Protein AF-A0A392NAB8-F1 (afdb_monomer_lite)

Organism: NCBI:txid97028

InterPro domains:
  IPR016024 Armadillo-type fold [SSF48371] (3-178)
  IPR046805 Tra1, HEAT repeat ring region [PF20206] (3-180)

Structure (mmCIF, N/CA/C/O backbone):
data_AF-A0A392NAB8-F1
#
_entry.id   AF-A0A392NAB8-F1
#
loop_
_atom_site.group_PDB
_atom_site.id
_atom_site.type_symbol
_atom_site.label_atom_id
_atom_site.label_alt_id
_atom_site.label_comp_id
_atom_site.label_asym_id
_atom_site.label_entity_id
_atom_site.label_seq_id
_atom_site.pdbx_PDB_ins_code
_atom_site.Cartn_x
_atom_site.Cartn_y
_atom_site.Cartn_z
_atom_site.occupancy
_atom_site.B_iso_or_equiv
_atom_site.auth_seq_id
_atom_site.auth_comp_id
_atom_site.auth_asym_id
_atom_site.auth_atom_id
_atom_site.pdbx_PDB_model_num
ATOM 1 N N . MET A 1 1 ? 2.962 22.927 -11.090 1.00 69.62 1 MET A N 1
ATOM 2 C CA . MET A 1 1 ? 4.307 22.315 -11.200 1.00 69.62 1 MET A CA 1
ATOM 3 C C . MET A 1 1 ? 4.340 20.857 -10.738 1.00 69.62 1 MET A C 1
ATOM 5 O O . MET A 1 1 ? 4.730 20.024 -11.537 1.00 69.62 1 MET A O 1
ATOM 9 N N . TYR A 1 2 ? 3.873 20.505 -9.529 1.00 82.62 2 TYR A N 1
ATOM 10 C CA . TYR A 1 2 ? 3.919 19.115 -9.024 1.00 82.62 2 TYR A CA 1
ATOM 11 C C . TYR A 1 2 ? 3.233 18.062 -9.926 1.00 82.62 2 TYR A C 1
ATOM 13 O O . TYR A 1 2 ? 3.864 17.088 -10.317 1.00 82.62 2 TYR A O 1
ATOM 21 N N . LYS A 1 3 ? 1.974 18.283 -10.335 1.00 86.31 3 LYS A N 1
ATOM 22 C CA . LYS A 1 3 ? 1.245 17.345 -11.218 1.00 86.31 3 LYS A CA 1
ATOM 23 C C . LYS A 1 3 ? 1.931 17.133 -12.572 1.00 86.31 3 LYS A C 1
ATOM 25 O O . LYS A 1 3 ? 2.045 16.005 -13.029 1.00 86.31 3 LYS A O 1
ATOM 30 N N . GLN A 1 4 ? 2.449 18.209 -13.160 1.00 90.88 4 GLN A N 1
ATOM 31 C CA . GLN A 1 4 ? 3.177 18.152 -14.428 1.00 90.88 4 GLN A CA 1
ATOM 32 C C . GLN A 1 4 ? 4.480 17.349 -14.299 1.00 90.88 4 GLN A C 1
ATOM 34 O O . GLN A 1 4 ? 4.830 16.597 -15.199 1.00 90.88 4 GLN A O 1
ATOM 39 N N . ALA A 1 5 ? 5.177 17.439 -13.160 1.00 91.19 5 ALA A N 1
ATOM 40 C CA . ALA A 1 5 ? 6.347 16.602 -12.899 1.00 91.19 5 ALA A CA 1
ATOM 41 C C . ALA A 1 5 ? 5.987 15.106 -12.807 1.00 91.19 5 ALA A C 1
ATOM 43 O O . ALA A 1 5 ? 6.731 14.272 -13.318 1.00 91.19 5 ALA A O 1
ATOM 44 N N . LEU A 1 6 ? 4.835 14.759 -12.216 1.00 91.56 6 LEU A N 1
ATOM 45 C CA . LEU A 1 6 ? 4.339 13.375 -12.203 1.00 91.56 6 LEU A CA 1
ATOM 46 C C . LEU A 1 6 ? 3.980 12.874 -13.609 1.00 91.56 6 LEU A C 1
ATOM 48 O O . LEU A 1 6 ? 4.244 11.720 -13.934 1.00 91.56 6 LEU A O 1
ATOM 52 N N . GLU A 1 7 ? 3.396 13.727 -14.450 1.00 94.00 7 GLU A N 1
ATOM 53 C CA . GLU A 1 7 ? 3.109 13.396 -15.851 1.00 94.00 7 GLU A CA 1
ATOM 54 C C . GLU A 1 7 ? 4.391 13.166 -16.654 1.00 94.00 7 GLU A C 1
ATOM 56 O O . GLU A 1 7 ? 4.500 12.159 -17.347 1.00 94.00 7 GLU A O 1
ATOM 61 N N . LEU A 1 8 ? 5.394 14.032 -16.501 1.00 94.94 8 LEU A N 1
ATOM 62 C CA . LEU A 1 8 ? 6.696 13.854 -17.147 1.00 94.94 8 LEU A CA 1
ATOM 63 C C . LEU A 1 8 ? 7.407 12.584 -16.665 1.00 94.94 8 LEU A C 1
ATOM 65 O O . LEU A 1 8 ? 7.983 11.864 -17.475 1.00 94.94 8 LEU A O 1
ATOM 69 N N . LEU A 1 9 ? 7.331 12.265 -15.367 1.00 93.75 9 LEU A N 1
ATOM 70 C CA . LEU A 1 9 ? 7.845 11.001 -14.831 1.00 93.75 9 LEU A CA 1
ATOM 71 C C . LEU A 1 9 ? 7.144 9.800 -15.476 1.00 93.75 9 LEU A C 1
ATOM 73 O O . LEU A 1 9 ? 7.801 8.842 -15.874 1.00 93.75 9 LEU A O 1
ATOM 77 N N . SER A 1 10 ? 5.820 9.869 -15.615 1.00 93.81 10 SER A N 1
ATOM 78 C CA . SER A 1 10 ? 5.019 8.850 -16.296 1.00 93.81 10 SER A CA 1
ATOM 79 C C . SER A 1 10 ? 5.490 8.623 -17.731 1.00 93.81 10 SER A C 1
ATOM 81 O O . SER A 1 10 ? 5.717 7.483 -18.123 1.00 93.81 10 SER A O 1
ATOM 83 N N . GLN A 1 11 ? 5.667 9.706 -18.494 1.00 95.44 11 GLN A N 1
ATOM 84 C CA . GLN A 1 11 ? 6.126 9.664 -19.885 1.00 95.44 11 GLN A CA 1
ATOM 85 C C . GLN A 1 11 ? 7.558 9.128 -19.993 1.00 95.44 11 GLN A C 1
ATOM 87 O O . GLN A 1 11 ? 7.853 8.301 -20.851 1.00 95.44 11 GLN A O 1
ATOM 92 N N . ALA A 1 12 ? 8.454 9.533 -19.090 1.00 94.69 12 ALA A N 1
ATOM 93 C CA . ALA A 1 12 ? 9.820 9.018 -19.060 1.00 94.69 12 ALA A CA 1
ATOM 94 C C . ALA A 1 12 ? 9.852 7.499 -18.820 1.00 94.69 12 ALA A C 1
ATOM 96 O O . ALA A 1 12 ? 10.628 6.788 -19.453 1.00 94.69 12 ALA A O 1
ATOM 97 N N . LEU A 1 13 ? 8.985 6.988 -17.943 1.00 95.06 13 LEU A N 1
ATOM 98 C CA . LEU A 1 13 ? 8.873 5.553 -17.674 1.00 95.06 13 LEU A CA 1
ATOM 99 C C . LEU A 1 13 ? 8.197 4.769 -18.805 1.00 95.06 13 LEU A C 1
ATOM 101 O O . LEU A 1 13 ? 8.426 3.569 -18.914 1.00 95.06 13 LEU A O 1
ATOM 105 N N . GLU A 1 14 ? 7.413 5.417 -19.667 1.00 93.44 14 GLU A N 1
ATOM 106 C CA . GLU A 1 14 ? 6.920 4.791 -20.902 1.00 93.44 14 GLU A CA 1
ATOM 107 C C . GLU A 1 14 ? 8.055 4.564 -21.908 1.00 93.44 14 GLU A C 1
ATOM 109 O O . GLU A 1 14 ? 8.098 3.523 -22.560 1.00 93.44 14 GLU A O 1
ATOM 114 N N . VAL A 1 15 ? 9.005 5.501 -21.998 1.00 96.38 15 VAL A N 1
ATOM 115 C CA . VAL A 1 15 ? 10.187 5.377 -22.871 1.00 96.38 15 VAL A CA 1
ATOM 116 C C . VAL A 1 15 ? 11.232 4.427 -22.275 1.00 96.38 15 VAL A C 1
ATOM 118 O O . VAL A 1 15 ? 11.873 3.668 -23.004 1.00 96.38 15 VAL A O 1
ATOM 121 N N . TRP A 1 16 ? 11.393 4.428 -20.949 1.00 94.38 16 TRP A N 1
ATOM 122 C CA . TRP A 1 16 ? 12.349 3.580 -20.231 1.00 94.38 16 TRP A CA 1
ATOM 123 C C . TRP A 1 16 ? 11.663 2.712 -19.161 1.00 94.38 16 TRP A C 1
ATOM 125 O O . TRP A 1 16 ? 11.853 2.941 -17.962 1.00 94.38 16 TRP A O 1
ATOM 135 N N . PRO A 1 17 ? 10.920 1.660 -19.558 1.00 90.62 17 PRO A N 1
ATOM 136 C CA . PRO A 1 17 ? 10.119 0.849 -18.631 1.00 90.62 17 PRO A CA 1
ATOM 137 C C . PRO A 1 17 ? 10.951 0.058 -17.614 1.00 90.62 17 PRO A C 1
ATOM 139 O O . PRO A 1 17 ? 10.465 -0.279 -16.540 1.00 90.62 17 PRO A O 1
ATOM 142 N N . ASN A 1 18 ? 12.221 -0.207 -17.932 1.00 92.12 18 ASN A N 1
ATOM 143 C CA . ASN A 1 18 ? 13.150 -0.943 -17.070 1.00 92.12 18 ASN A CA 1
ATOM 144 C C . ASN A 1 18 ? 14.111 -0.023 -16.295 1.00 92.12 18 ASN A C 1
ATOM 146 O O . ASN A 1 18 ? 15.100 -0.495 -15.729 1.00 92.12 18 ASN A O 1
ATOM 150 N N . ALA A 1 19 ? 13.875 1.295 -16.296 1.00 92.50 19 ALA A N 1
ATOM 151 C CA . ALA A 1 19 ? 14.706 2.232 -15.553 1.00 92.50 19 ALA A CA 1
ATOM 152 C C . ALA A 1 19 ? 14.597 1.974 -14.044 1.00 92.50 19 ALA A C 1
ATOM 154 O O . ALA A 1 19 ? 13.509 1.999 -13.466 1.00 92.50 19 ALA A O 1
ATOM 155 N N . ASN A 1 20 ? 15.745 1.782 -13.390 1.00 90.25 20 ASN A N 1
ATOM 156 C CA . ASN A 1 20 ? 15.791 1.591 -11.946 1.00 90.25 20 ASN A CA 1
ATOM 157 C C . ASN A 1 20 ? 15.543 2.917 -11.210 1.00 90.25 20 ASN A C 1
ATOM 159 O O . ASN A 1 20 ? 16.460 3.722 -11.027 1.00 90.25 20 ASN A O 1
ATOM 163 N N . VAL A 1 21 ? 14.307 3.129 -10.764 1.00 89.56 21 VAL A N 1
ATOM 164 C CA . VAL A 1 21 ? 13.938 4.288 -9.948 1.00 89.56 21 VAL A CA 1
ATOM 165 C C . VAL A 1 21 ? 14.284 4.012 -8.485 1.00 89.56 21 VAL A C 1
ATOM 167 O O . VAL A 1 21 ? 13.719 3.112 -7.864 1.00 89.56 21 VAL A O 1
ATOM 170 N N . LYS A 1 22 ? 15.204 4.809 -7.928 1.00 83.56 22 LYS A N 1
ATOM 171 C CA . LYS A 1 22 ? 15.610 4.741 -6.515 1.00 83.56 22 LYS A CA 1
ATOM 172 C C . LYS A 1 22 ? 14.869 5.770 -5.671 1.00 83.56 22 LYS A C 1
ATOM 174 O O . LYS A 1 22 ? 14.788 6.938 -6.048 1.00 83.56 22 LYS A O 1
ATOM 179 N N . PHE A 1 23 ? 14.424 5.360 -4.486 1.00 77.81 23 PHE A N 1
ATOM 180 C CA . PHE A 1 23 ? 13.598 6.180 -3.595 1.00 77.81 23 PHE A CA 1
ATOM 181 C C . PHE A 1 23 ? 14.334 6.748 -2.362 1.00 77.81 23 PHE A C 1
ATOM 183 O O . PHE A 1 23 ? 13.805 6.779 -1.258 1.00 77.81 23 PHE A O 1
ATOM 190 N N . ASN A 1 24 ? 15.561 7.248 -2.543 1.00 72.50 24 ASN A N 1
ATOM 191 C CA . ASN A 1 24 ? 16.428 7.691 -1.433 1.00 72.50 24 ASN A CA 1
ATOM 192 C C . ASN A 1 24 ? 16.049 9.058 -0.823 1.00 72.50 24 ASN A C 1
ATOM 194 O O . ASN A 1 24 ? 16.445 9.384 0.295 1.00 72.50 24 ASN A O 1
ATOM 198 N N . TYR A 1 25 ? 15.350 9.912 -1.578 1.00 65.81 25 TYR A N 1
ATOM 199 C CA . TYR A 1 25 ? 15.053 11.283 -1.145 1.00 65.81 25 TYR A CA 1
ATOM 200 C C . TYR A 1 25 ? 13.982 11.326 -0.053 1.00 65.81 25 TYR A C 1
ATOM 202 O O . TYR A 1 25 ? 14.107 12.095 0.897 1.00 65.81 25 TYR A O 1
ATOM 210 N N . LEU A 1 26 ? 12.964 10.468 -0.156 1.00 63.16 26 LEU A N 1
ATOM 211 C CA . LEU A 1 26 ? 11.909 10.377 0.849 1.00 63.16 26 LEU A CA 1
ATOM 212 C C . LEU A 1 26 ? 12.455 9.923 2.198 1.00 63.16 26 LEU A C 1
ATOM 214 O O . LEU A 1 26 ? 12.020 10.441 3.210 1.00 63.16 26 LEU A O 1
ATOM 218 N N . GLU A 1 27 ? 13.414 8.997 2.221 1.00 64.19 27 GLU A N 1
ATOM 219 C CA . GLU A 1 27 ? 14.028 8.521 3.464 1.00 64.19 27 GLU A CA 1
ATOM 220 C C . GLU A 1 27 ? 14.702 9.683 4.204 1.00 64.19 27 GLU A C 1
ATOM 222 O O . GLU A 1 27 ? 14.382 9.945 5.360 1.00 64.19 27 GLU A O 1
ATOM 227 N N . LYS A 1 28 ? 15.512 10.488 3.499 1.00 68.62 28 LYS A N 1
ATOM 228 C CA . LYS A 1 28 ? 16.091 11.726 4.052 1.00 68.62 28 LYS A CA 1
ATOM 229 C C . LYS A 1 28 ? 15.023 12.703 4.523 1.00 68.62 28 LYS A C 1
ATOM 231 O O . LYS A 1 28 ? 15.183 13.330 5.567 1.00 68.62 28 LYS A O 1
ATOM 236 N N . LEU A 1 29 ? 13.946 12.837 3.754 1.00 62.88 29 LEU A N 1
ATOM 237 C CA . LEU A 1 29 ? 12.860 13.744 4.080 1.00 62.88 29 LEU A CA 1
ATOM 238 C C . LEU A 1 29 ? 12.134 13.280 5.350 1.00 62.88 29 LEU A C 1
ATOM 240 O O . LEU A 1 29 ? 11.961 14.084 6.260 1.00 62.88 29 LEU A O 1
ATOM 244 N N . LEU A 1 30 ? 11.817 11.989 5.465 1.00 61.97 30 LEU A N 1
ATOM 245 C CA . LEU A 1 30 ? 11.184 11.375 6.631 1.00 61.97 30 LEU A CA 1
ATOM 246 C C . LEU A 1 30 ? 12.087 11.422 7.869 1.00 61.97 30 LEU A C 1
ATOM 248 O O . LEU A 1 30 ? 11.601 11.718 8.957 1.00 61.97 30 LEU A O 1
ATOM 252 N N . SER A 1 31 ? 13.397 11.207 7.715 1.00 64.25 31 SER A N 1
ATOM 253 C CA . SER A 1 31 ? 14.377 11.374 8.797 1.00 64.25 31 SER A CA 1
ATOM 254 C C . SER A 1 31 ? 14.533 12.831 9.244 1.00 64.25 31 SER A C 1
ATOM 256 O O . SER A 1 31 ? 14.875 13.080 10.397 1.00 64.25 31 SER A O 1
ATOM 258 N N . SER A 1 32 ? 14.284 13.798 8.353 1.00 57.12 32 SER A N 1
ATOM 259 C CA . SER A 1 32 ? 14.375 15.235 8.656 1.00 57.12 32 SER A CA 1
ATOM 260 C C . SER A 1 32 ? 13.130 15.817 9.327 1.00 57.12 32 SER A C 1
ATOM 262 O O . SER A 1 32 ? 13.144 16.991 9.698 1.00 57.12 32 SER A O 1
ATOM 264 N N . ILE A 1 33 ? 12.067 15.021 9.502 1.00 57.91 33 ILE A N 1
ATOM 265 C CA . ILE A 1 33 ? 10.863 15.427 10.235 1.00 57.91 33 ILE A CA 1
ATOM 266 C C . ILE A 1 33 ? 11.229 15.555 11.723 1.00 57.91 33 ILE A C 1
ATOM 268 O O . ILE A 1 33 ? 11.034 14.642 12.524 1.00 57.91 33 ILE A O 1
ATOM 272 N N . GLN A 1 34 ? 11.808 16.697 12.096 1.00 51.12 34 GLN A N 1
ATOM 273 C CA . GLN A 1 34 ? 11.917 17.126 13.484 1.00 51.12 34 GLN A CA 1
ATOM 274 C C . GLN A 1 34 ? 10.577 17.734 13.928 1.00 51.12 34 GLN A C 1
ATOM 276 O O . GLN A 1 34 ? 9.957 18.457 13.147 1.00 51.12 34 GLN A O 1
ATOM 281 N N . PRO A 1 35 ? 10.142 17.527 15.187 1.00 51.41 35 PRO A N 1
ATOM 282 C CA . PRO A 1 35 ? 8.885 18.081 15.707 1.00 51.41 35 PRO A CA 1
ATOM 283 C C . PRO A 1 35 ? 8.780 19.618 15.661 1.00 51.41 35 PRO A C 1
ATOM 285 O O . PRO A 1 35 ? 7.707 20.162 15.892 1.00 51.41 35 PRO A O 1
ATOM 288 N N . SER A 1 36 ? 9.889 20.322 15.417 1.00 46.72 36 SER A N 1
ATOM 289 C CA . SER A 1 36 ? 10.061 21.755 15.663 1.00 46.72 36 SER A CA 1
ATOM 290 C C . SER A 1 36 ? 10.091 22.648 14.414 1.00 46.72 36 SER A C 1
ATOM 292 O O . SER A 1 36 ? 10.186 23.864 14.573 1.00 46.72 36 SER A O 1
ATOM 294 N N . GLN A 1 37 ? 10.009 22.116 13.186 1.00 47.62 37 GLN A N 1
ATOM 295 C CA . GLN A 1 37 ? 10.026 22.945 11.969 1.00 47.62 37 GLN A CA 1
ATOM 296 C C . GLN A 1 37 ? 8.696 22.910 11.206 1.00 47.62 37 GLN A C 1
ATOM 298 O O . GLN A 1 37 ? 8.187 21.862 10.828 1.00 47.62 37 GLN A O 1
ATOM 303 N N . ALA A 1 38 ? 8.158 24.107 10.970 1.00 42.91 38 ALA A N 1
ATOM 304 C CA . ALA A 1 38 ? 6.801 24.439 10.537 1.00 42.91 38 ALA A CA 1
ATOM 305 C C . ALA A 1 38 ? 6.413 24.061 9.085 1.00 42.91 38 ALA A C 1
ATOM 307 O O . ALA A 1 38 ? 5.623 24.765 8.456 1.00 42.91 38 ALA A O 1
ATOM 308 N N . LYS A 1 39 ? 6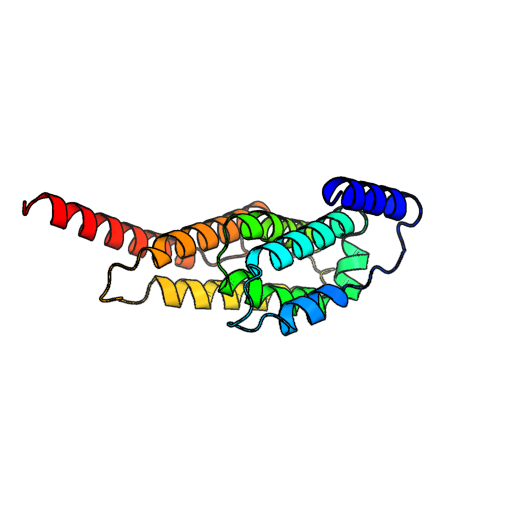.940 22.965 8.524 1.00 52.59 39 LYS A N 1
ATOM 309 C CA . LYS A 1 39 ? 6.460 22.404 7.250 1.00 52.59 39 LYS A CA 1
ATOM 310 C C . LYS A 1 39 ? 5.793 21.067 7.538 1.00 52.59 39 LYS A C 1
ATOM 312 O O . LYS A 1 39 ? 6.457 20.148 8.000 1.00 52.59 39 LYS A O 1
ATOM 317 N N . ASP A 1 40 ? 4.487 20.996 7.296 1.00 59.69 40 ASP A N 1
ATOM 318 C CA . ASP A 1 40 ? 3.655 19.878 7.733 1.00 59.69 40 ASP A CA 1
ATOM 319 C C . ASP A 1 40 ? 4.178 18.539 7.160 1.00 59.69 40 ASP A C 1
ATOM 321 O O . ASP A 1 40 ? 4.132 18.334 5.936 1.00 59.69 40 ASP A O 1
ATOM 325 N N . PRO A 1 41 ? 4.720 17.632 8.001 1.00 65.31 41 PRO A N 1
ATOM 326 C CA . PRO A 1 41 ? 5.301 16.361 7.558 1.00 65.31 41 PRO A CA 1
ATOM 327 C C . PRO A 1 41 ? 4.320 15.491 6.769 1.00 65.31 41 PRO A C 1
ATOM 329 O O . PRO A 1 41 ? 4.729 14.648 5.964 1.00 65.31 41 PRO A O 1
ATOM 332 N N . SER A 1 42 ? 3.025 15.749 6.954 1.00 71.19 42 SER A N 1
ATOM 333 C CA . SER A 1 42 ? 1.920 15.163 6.212 1.00 71.19 42 SER A CA 1
ATOM 334 C C . SER A 1 42 ? 2.056 15.294 4.698 1.00 71.19 42 SER A C 1
ATOM 336 O O . SER A 1 42 ? 1.874 14.328 3.954 1.00 71.19 42 SER A O 1
ATOM 338 N N . THR A 1 43 ? 2.411 16.492 4.239 1.00 78.56 43 THR A N 1
ATOM 339 C CA . THR A 1 43 ? 2.330 16.877 2.832 1.00 78.56 43 THR A CA 1
ATOM 340 C C . THR A 1 43 ? 3.458 16.233 2.049 1.00 78.56 43 THR A C 1
ATOM 342 O O . THR A 1 43 ? 3.268 15.771 0.927 1.00 78.56 43 THR A O 1
ATOM 345 N N . ALA A 1 44 ? 4.641 16.165 2.651 1.00 79.12 44 ALA A N 1
ATOM 346 C CA . ALA A 1 44 ? 5.791 15.567 2.004 1.00 79.12 44 ALA A CA 1
ATOM 347 C C . ALA A 1 44 ? 5.697 14.035 1.956 1.00 79.12 44 ALA A C 1
ATOM 349 O O . ALA A 1 44 ? 6.075 13.435 0.951 1.00 79.12 44 ALA A O 1
ATOM 350 N N . LEU A 1 45 ? 5.120 13.409 2.991 1.00 82.69 45 LEU A N 1
ATOM 351 C CA . LEU A 1 45 ? 4.775 11.990 2.952 1.00 82.69 45 LEU A CA 1
ATOM 352 C C . LEU A 1 45 ? 3.741 11.702 1.850 1.00 82.69 45 LEU A C 1
ATOM 354 O O . LEU A 1 45 ? 3.960 10.802 1.043 1.00 82.69 45 LEU A O 1
ATOM 358 N N . ALA A 1 46 ? 2.665 12.492 1.766 1.00 84.00 46 ALA A N 1
ATOM 359 C CA . ALA A 1 46 ? 1.643 12.348 0.727 1.00 84.00 46 ALA A CA 1
ATOM 360 C C . ALA A 1 46 ? 2.233 12.486 -0.687 1.00 84.00 46 ALA A C 1
ATOM 362 O O . ALA A 1 46 ? 2.040 11.610 -1.527 1.00 84.00 46 ALA A O 1
ATOM 363 N N . GLN A 1 47 ? 3.036 13.527 -0.929 1.00 85.38 47 GLN A N 1
ATOM 364 C CA . GLN A 1 47 ? 3.702 13.728 -2.220 1.00 85.38 47 GLN A CA 1
ATOM 365 C C . GLN A 1 47 ? 4.686 12.608 -2.555 1.00 85.38 47 GLN A C 1
ATOM 367 O O . GLN A 1 47 ? 4.831 12.227 -3.717 1.00 85.38 47 GLN A O 1
ATOM 372 N N . GLY A 1 48 ? 5.381 12.088 -1.547 1.00 87.00 48 GLY A N 1
ATOM 373 C CA . GLY A 1 48 ? 6.262 10.948 -1.708 1.00 87.00 48 GLY A CA 1
ATOM 374 C C . GLY A 1 48 ? 5.507 9.693 -2.141 1.00 87.00 48 GLY A C 1
ATOM 375 O O . GLY A 1 48 ? 5.904 9.053 -3.114 1.00 87.00 48 GLY A O 1
ATOM 376 N N . LEU A 1 49 ? 4.391 9.385 -1.475 1.00 90.19 49 LEU A N 1
ATOM 377 C CA . LEU A 1 49 ? 3.505 8.274 -1.835 1.00 90.19 49 LEU A CA 1
ATOM 378 C C . LEU A 1 49 ? 2.930 8.435 -3.247 1.00 90.19 49 LEU A C 1
ATOM 380 O O . LEU A 1 49 ? 2.899 7.472 -4.004 1.00 90.19 49 LEU A O 1
ATOM 384 N N . ASP A 1 50 ? 2.531 9.644 -3.634 1.00 90.75 50 ASP A N 1
ATOM 385 C CA . ASP A 1 50 ? 2.044 9.947 -4.985 1.00 90.75 50 ASP A CA 1
ATOM 386 C C . ASP A 1 50 ? 3.108 9.686 -6.065 1.00 90.75 50 ASP A C 1
ATOM 388 O O . ASP A 1 50 ? 2.804 9.113 -7.113 1.00 90.75 50 ASP A O 1
ATOM 392 N N . VAL A 1 51 ? 4.373 10.039 -5.805 1.00 91.19 51 VAL A N 1
ATOM 393 C CA . VAL A 1 51 ? 5.486 9.713 -6.713 1.00 91.19 51 VAL A CA 1
ATOM 394 C C . VAL A 1 51 ? 5.707 8.196 -6.770 1.00 91.19 51 VAL A C 1
ATOM 396 O O . VAL A 1 51 ? 5.869 7.661 -7.865 1.00 91.19 51 VAL A O 1
ATOM 399 N N . MET A 1 52 ? 5.670 7.482 -5.635 1.00 92.44 52 MET A N 1
ATOM 400 C CA . MET A 1 52 ? 5.785 6.011 -5.620 1.00 92.44 52 MET A CA 1
ATOM 401 C C . MET A 1 52 ? 4.669 5.363 -6.438 1.00 92.44 52 MET A C 1
ATOM 403 O O . MET A 1 52 ? 4.936 4.497 -7.269 1.00 92.44 52 MET A O 1
ATOM 407 N N . ASN A 1 53 ? 3.434 5.820 -6.238 1.00 94.38 53 ASN A N 1
ATOM 408 C CA . ASN A 1 53 ? 2.270 5.335 -6.963 1.00 94.38 53 ASN A CA 1
ATOM 409 C C . ASN A 1 53 ? 2.431 5.532 -8.466 1.00 94.38 53 ASN A C 1
ATOM 411 O O . ASN A 1 53 ? 2.206 4.599 -9.231 1.00 94.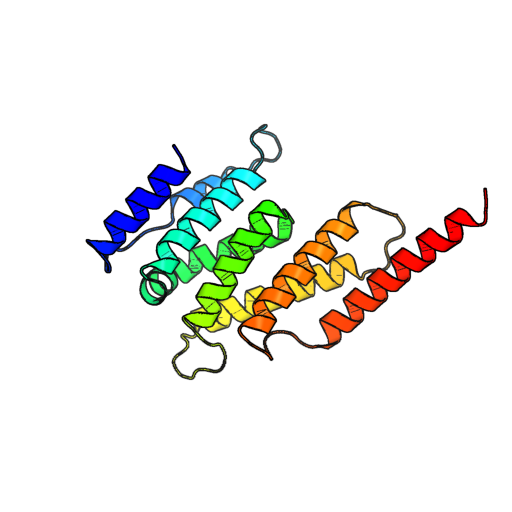38 53 ASN A O 1
ATOM 415 N N . ARG A 1 54 ? 2.920 6.701 -8.889 1.00 94.69 54 ARG A N 1
ATOM 416 C CA . ARG A 1 54 ? 3.149 6.972 -10.309 1.00 94.69 54 ARG A CA 1
ATOM 417 C C . ARG A 1 54 ? 4.171 6.024 -10.940 1.00 94.69 54 ARG A C 1
ATOM 419 O O . ARG A 1 54 ? 4.024 5.642 -12.097 1.00 94.69 54 ARG A O 1
ATOM 426 N N . VAL A 1 55 ? 5.206 5.636 -10.198 1.00 94.88 55 VAL A N 1
ATOM 427 C CA . VAL A 1 55 ? 6.199 4.662 -10.677 1.00 94.88 55 VAL A CA 1
ATOM 428 C C . VAL A 1 55 ? 5.600 3.252 -10.719 1.00 94.88 55 VAL A C 1
ATOM 430 O O . VAL A 1 55 ? 5.812 2.521 -11.689 1.00 94.88 55 VAL A O 1
ATOM 433 N N . LEU A 1 56 ? 4.818 2.882 -9.702 1.00 95.38 56 LEU A N 1
ATOM 434 C CA . LEU A 1 56 ? 4.132 1.590 -9.613 1.00 95.38 56 LEU A CA 1
ATOM 435 C C . LEU A 1 56 ? 3.112 1.371 -10.728 1.00 95.38 56 LEU A C 1
ATOM 437 O O . LEU A 1 56 ? 3.013 0.255 -11.222 1.00 95.38 56 LEU A O 1
ATOM 441 N N . GLU A 1 57 ? 2.413 2.418 -11.167 1.00 95.75 57 GLU A N 1
ATOM 442 C CA . GLU A 1 57 ? 1.498 2.358 -12.316 1.00 95.75 57 GLU A CA 1
ATOM 443 C C . GLU A 1 57 ? 2.198 1.893 -13.603 1.00 95.75 57 GLU A C 1
ATOM 445 O O . GLU A 1 57 ? 1.558 1.313 -14.478 1.00 95.75 57 GLU A O 1
ATOM 450 N N . LYS A 1 58 ? 3.507 2.146 -13.735 1.00 95.44 58 LYS A N 1
ATOM 451 C CA . LYS A 1 58 ? 4.285 1.824 -14.941 1.00 95.44 58 LYS A CA 1
ATOM 452 C C . LYS A 1 58 ? 5.120 0.558 -14.812 1.00 95.44 58 LYS A C 1
ATOM 454 O O . LYS A 1 58 ? 5.230 -0.195 -15.773 1.00 95.44 58 LYS A O 1
ATOM 459 N N . GLN A 1 59 ? 5.714 0.317 -13.647 1.00 95.06 59 GLN A N 1
ATOM 460 C CA . GLN A 1 59 ? 6.649 -0.792 -13.437 1.00 95.06 59 GLN A CA 1
ATOM 461 C C . GLN A 1 59 ? 6.487 -1.448 -12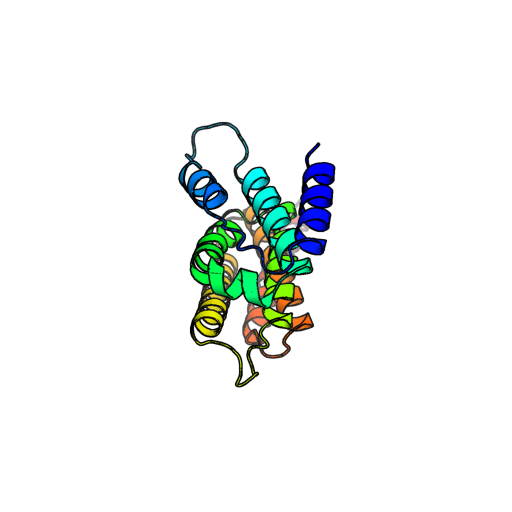.052 1.00 95.06 59 GLN A C 1
ATOM 463 O O . GLN A 1 59 ? 7.425 -1.454 -11.248 1.00 95.06 59 GLN A O 1
ATOM 468 N N . PRO A 1 60 ? 5.316 -2.040 -11.745 1.00 95.00 60 PRO A N 1
ATOM 469 C CA . PRO A 1 60 ? 4.980 -2.466 -10.388 1.00 95.00 60 PRO A CA 1
ATOM 470 C C . PRO A 1 60 ? 5.945 -3.527 -9.844 1.00 95.00 60 PRO A C 1
ATOM 472 O O . PRO A 1 60 ? 6.503 -3.371 -8.759 1.00 95.00 60 PRO A O 1
ATOM 475 N N . HIS A 1 61 ? 6.218 -4.584 -10.614 1.00 95.50 61 HIS A N 1
ATOM 476 C CA . HIS A 1 61 ? 7.085 -5.672 -10.156 1.00 95.50 61 HIS A CA 1
ATOM 477 C C . HIS A 1 61 ? 8.545 -5.242 -9.967 1.00 95.50 61 HIS A C 1
ATOM 479 O O . HIS A 1 61 ? 9.173 -5.637 -8.983 1.00 95.50 61 HIS A O 1
ATOM 485 N N . LEU A 1 62 ? 9.090 -4.450 -10.899 1.00 94.88 62 LEU A N 1
ATOM 486 C CA . LEU A 1 62 ? 10.484 -3.999 -10.857 1.00 94.88 62 LEU A CA 1
ATOM 487 C C . LEU A 1 62 ? 10.703 -3.026 -9.697 1.00 94.88 62 LEU A C 1
ATOM 489 O O . LEU A 1 62 ? 11.634 -3.198 -8.909 1.00 94.88 62 LEU A O 1
ATOM 493 N N . PHE A 1 63 ? 9.807 -2.050 -9.547 1.00 94.94 63 PHE A N 1
ATOM 494 C CA . PHE A 1 63 ? 9.916 -1.050 -8.495 1.00 94.94 63 PHE A CA 1
ATOM 495 C C . PHE A 1 63 ? 9.830 -1.667 -7.095 1.00 94.94 63 PHE A C 1
ATOM 497 O O . PHE A 1 63 ? 10.670 -1.354 -6.249 1.00 94.94 63 PHE A O 1
ATOM 504 N N . ILE A 1 64 ? 8.871 -2.574 -6.865 1.00 95.12 64 ILE A N 1
ATOM 505 C CA . ILE A 1 64 ? 8.692 -3.243 -5.566 1.00 95.12 64 ILE A CA 1
ATOM 506 C C . ILE A 1 64 ? 9.925 -4.072 -5.212 1.00 95.12 64 ILE A C 1
ATOM 508 O O . ILE A 1 64 ? 10.437 -3.945 -4.104 1.00 95.12 64 ILE A O 1
ATOM 512 N N . ARG A 1 65 ? 10.440 -4.880 -6.149 1.00 94.00 65 ARG A N 1
ATOM 513 C CA . ARG A 1 65 ? 11.633 -5.709 -5.907 1.00 94.00 65 ARG A CA 1
ATOM 514 C C . ARG A 1 65 ? 12.853 -4.870 -5.538 1.00 94.00 65 ARG A C 1
ATOM 516 O O . ARG A 1 65 ? 13.593 -5.242 -4.635 1.00 94.00 65 ARG A O 1
ATOM 523 N N . ASN A 1 66 ? 13.040 -3.731 -6.199 1.00 93.69 66 ASN A N 1
ATOM 524 C CA . ASN A 1 66 ? 14.217 -2.891 -5.986 1.00 93.69 66 ASN A CA 1
ATOM 525 C C . ASN A 1 66 ? 14.122 -2.005 -4.737 1.00 93.69 66 ASN A C 1
ATOM 527 O O . ASN A 1 66 ? 15.155 -1.563 -4.237 1.00 93.69 66 ASN A O 1
ATOM 531 N N . ASN A 1 67 ? 12.910 -1.725 -4.246 1.00 93.19 67 ASN A N 1
ATOM 532 C CA . ASN A 1 67 ? 12.674 -0.757 -3.171 1.00 93.19 67 ASN A CA 1
ATOM 533 C C . ASN A 1 67 ? 11.901 -1.350 -1.976 1.00 93.19 67 ASN A C 1
ATOM 535 O O . ASN A 1 67 ? 11.299 -0.605 -1.202 1.00 93.19 67 ASN A O 1
ATOM 539 N N . ILE A 1 68 ? 11.890 -2.679 -1.806 1.00 93.44 68 ILE A N 1
ATOM 540 C CA . ILE A 1 68 ? 11.076 -3.354 -0.778 1.00 93.44 68 ILE A CA 1
ATOM 541 C C . ILE A 1 68 ? 11.372 -2.850 0.642 1.00 93.44 68 ILE A C 1
ATOM 543 O O . ILE A 1 68 ? 10.458 -2.655 1.442 1.00 93.44 68 ILE A O 1
ATOM 547 N N . ASN A 1 69 ? 12.639 -2.550 0.933 1.00 91.38 69 ASN A N 1
ATOM 548 C CA . ASN A 1 69 ? 13.065 -2.039 2.233 1.00 91.38 69 ASN A CA 1
ATOM 549 C C . ASN A 1 69 ? 12.523 -0.627 2.487 1.00 91.38 69 ASN A C 1
ATOM 551 O O . ASN A 1 69 ? 11.987 -0.359 3.559 1.00 91.38 69 ASN A O 1
ATOM 555 N N . GLN A 1 70 ? 12.588 0.257 1.489 1.00 88.62 70 GLN A N 1
ATOM 556 C CA . GLN A 1 70 ? 12.055 1.619 1.576 1.00 88.62 70 GLN A CA 1
ATOM 557 C C . GLN A 1 70 ? 10.527 1.607 1.703 1.00 88.62 70 GLN A C 1
ATOM 559 O O . GLN A 1 70 ? 9.965 2.343 2.515 1.00 88.62 70 GLN A O 1
ATOM 564 N N . ILE A 1 71 ? 9.851 0.726 0.957 1.00 92.38 71 ILE A N 1
ATOM 565 C CA . ILE A 1 71 ? 8.406 0.499 1.098 1.00 92.38 71 ILE A CA 1
ATOM 566 C C . ILE A 1 71 ? 8.088 0.011 2.519 1.00 92.38 71 ILE A C 1
ATOM 568 O O . ILE A 1 71 ? 7.149 0.494 3.137 1.00 92.38 71 ILE A O 1
ATOM 572 N N . SER A 1 72 ? 8.880 -0.897 3.089 1.00 92.56 72 SER A N 1
ATOM 573 C CA . SER A 1 72 ? 8.676 -1.372 4.465 1.00 92.56 72 SER A CA 1
ATOM 574 C C . SER A 1 72 ? 8.872 -0.269 5.514 1.00 92.56 72 SER A C 1
ATOM 576 O O . SER A 1 72 ? 8.129 -0.194 6.499 1.00 92.56 72 SER A O 1
ATOM 578 N N . GLN A 1 73 ? 9.845 0.621 5.315 1.00 87.56 73 GLN A N 1
ATOM 579 C CA . GLN A 1 73 ? 10.110 1.744 6.218 1.00 87.56 73 GLN A CA 1
ATOM 580 C C . GLN A 1 73 ? 9.007 2.811 6.184 1.00 87.56 73 GLN A C 1
ATOM 582 O O . GLN A 1 73 ? 8.711 3.396 7.224 1.00 87.56 73 GLN A O 1
ATOM 587 N N . ILE A 1 74 ? 8.365 3.052 5.032 1.00 87.56 74 ILE A N 1
ATOM 588 C CA . ILE A 1 74 ? 7.331 4.096 4.915 1.00 87.56 74 ILE A CA 1
ATOM 589 C C . ILE A 1 74 ? 6.008 3.722 5.593 1.00 87.56 74 ILE A C 1
ATOM 591 O O . ILE A 1 74 ? 5.225 4.613 5.930 1.00 87.56 74 ILE A O 1
ATOM 595 N N . LEU A 1 75 ? 5.761 2.427 5.835 1.00 89.88 75 LEU A N 1
ATOM 596 C CA . LEU A 1 75 ? 4.516 1.960 6.451 1.00 89.88 75 LEU A CA 1
ATOM 597 C C . LEU A 1 75 ? 4.276 2.623 7.816 1.00 89.88 75 LEU A C 1
ATOM 599 O O . LEU A 1 75 ? 3.205 3.172 8.062 1.00 89.88 75 LEU A O 1
ATOM 603 N N . GLU A 1 76 ? 5.278 2.630 8.694 1.00 88.38 76 GLU A N 1
ATOM 604 C CA . GLU A 1 76 ? 5.152 3.176 10.052 1.00 88.38 76 GLU A CA 1
ATOM 605 C C . GLU A 1 76 ? 4.773 4.670 10.071 1.00 88.38 76 GLU A C 1
ATOM 607 O O . GLU A 1 76 ? 3.781 5.016 10.722 1.00 88.38 76 GLU A O 1
ATOM 612 N N . PRO A 1 77 ? 5.475 5.564 9.342 1.00 84.50 77 PRO A N 1
ATOM 613 C CA . PRO A 1 77 ? 5.064 6.956 9.187 1.00 84.50 77 PRO A CA 1
ATOM 614 C C . PRO A 1 77 ? 3.633 7.139 8.668 1.00 84.50 77 PRO A C 1
ATOM 616 O O . PRO A 1 77 ? 2.960 8.069 9.115 1.00 84.50 77 PRO A O 1
ATOM 619 N N . CYS A 1 78 ? 3.151 6.273 7.768 1.00 87.06 78 CYS A N 1
ATOM 620 C CA . CYS A 1 78 ? 1.781 6.352 7.247 1.00 87.06 78 CYS A CA 1
ATOM 621 C C . CYS A 1 78 ? 0.743 6.084 8.344 1.00 87.06 78 CYS A C 1
ATOM 623 O O . CYS A 1 78 ? -0.205 6.854 8.498 1.00 87.06 78 CYS A O 1
ATOM 625 N N . PHE A 1 79 ? 0.956 5.051 9.165 1.00 85.75 79 PHE A N 1
ATOM 626 C CA . PHE A 1 79 ? 0.079 4.754 10.302 1.00 85.75 79 PHE A CA 1
ATOM 627 C C . PHE A 1 79 ? 0.220 5.763 11.451 1.00 85.75 79 PHE A C 1
ATOM 629 O O . PHE A 1 79 ? -0.746 5.997 12.174 1.00 85.75 79 PHE A O 1
ATOM 636 N N . LYS A 1 80 ? 1.399 6.371 11.638 1.00 81.00 80 LYS A N 1
ATOM 637 C CA . LYS A 1 80 ? 1.648 7.332 12.723 1.00 81.00 80 LYS A CA 1
ATOM 638 C C . LYS A 1 80 ? 0.975 8.678 12.481 1.00 81.00 80 LYS A C 1
ATOM 640 O O . LYS A 1 80 ? 0.381 9.224 13.406 1.00 81.00 80 LYS A O 1
ATOM 645 N N . HIS A 1 81 ? 1.086 9.217 11.268 1.00 72.25 81 HIS A N 1
ATOM 646 C CA . HIS A 1 81 ? 0.554 10.546 10.983 1.00 72.25 81 HIS A CA 1
ATOM 647 C C . HIS A 1 81 ? -0.962 10.534 10.726 1.00 72.25 81 HIS A C 1
ATOM 649 O O . HIS A 1 81 ? -1.587 11.569 10.905 1.00 72.25 81 HIS A O 1
ATOM 655 N N . LYS A 1 82 ? -1.574 9.376 10.415 1.00 67.06 82 LYS A N 1
ATOM 656 C CA . LYS A 1 82 ? -3.044 9.171 10.375 1.00 67.06 82 LYS A CA 1
ATOM 657 C C . LYS A 1 82 ? -3.805 10.177 9.496 1.00 67.06 82 LYS A C 1
ATOM 659 O O . LYS A 1 82 ? -4.946 10.534 9.778 1.00 67.06 82 LYS A O 1
ATOM 664 N N . LEU A 1 83 ? -3.173 10.653 8.427 1.00 63.19 83 LEU A N 1
ATOM 665 C CA . LEU A 1 83 ? -3.724 11.711 7.580 1.00 63.19 83 LEU A CA 1
ATOM 666 C C . LEU A 1 83 ? -4.625 11.110 6.509 1.00 63.19 83 LEU A C 1
ATOM 668 O O . LEU A 1 83 ? -4.194 10.233 5.762 1.00 63.19 83 LEU A O 1
ATOM 672 N N . LEU A 1 84 ? -5.847 11.622 6.382 1.00 62.41 84 LEU A N 1
ATOM 673 C CA . LEU A 1 84 ? -6.789 11.176 5.352 1.00 62.41 84 LEU A CA 1
ATOM 674 C C . LEU A 1 84 ? -6.272 11.446 3.929 1.00 62.41 84 LEU A C 1
ATOM 676 O O . LEU A 1 84 ? -6.446 10.595 3.055 1.00 62.41 84 LEU A O 1
ATOM 680 N N . ASP A 1 85 ? -5.586 12.572 3.708 1.00 64.44 85 ASP A N 1
ATOM 681 C CA . ASP A 1 85 ? -5.045 12.928 2.389 1.00 64.44 85 ASP A CA 1
ATOM 682 C C . ASP A 1 85 ? -3.913 11.985 1.959 1.00 64.44 85 ASP A C 1
ATOM 684 O O . ASP A 1 85 ? -3.961 11.427 0.863 1.00 64.44 85 ASP A O 1
ATOM 688 N N . ALA A 1 86 ? -2.956 11.699 2.852 1.00 75.50 86 ALA A N 1
ATOM 689 C CA . ALA A 1 86 ? -1.939 10.670 2.612 1.00 75.50 86 ALA A CA 1
ATOM 690 C C . ALA A 1 86 ? -2.543 9.254 2.585 1.00 75.50 86 ALA A C 1
ATOM 692 O O . ALA A 1 86 ? -1.996 8.354 1.950 1.00 75.50 86 ALA A O 1
ATOM 693 N N . GLY A 1 87 ? -3.683 9.046 3.251 1.00 84.88 87 GLY A N 1
ATOM 694 C CA . GLY A 1 87 ? -4.358 7.758 3.351 1.00 84.88 87 GLY A CA 1
ATOM 695 C C . GLY A 1 87 ? -4.829 7.217 2.010 1.00 84.88 87 GLY A C 1
ATOM 696 O O . GLY A 1 87 ? -4.694 6.020 1.772 1.00 84.88 87 GLY A O 1
ATOM 697 N N . LYS A 1 88 ? -5.295 8.074 1.093 1.00 88.25 88 LYS A N 1
ATOM 698 C CA . LYS A 1 88 ? -5.661 7.643 -0.269 1.00 88.25 88 LYS A CA 1
ATOM 699 C C . LYS A 1 88 ? -4.444 7.155 -1.050 1.00 88.25 88 LYS A C 1
ATOM 701 O O . LYS A 1 88 ? -4.491 6.070 -1.629 1.00 88.25 88 LYS A O 1
ATOM 706 N N . SER A 1 89 ? -3.351 7.914 -1.028 1.00 89.81 89 SER A N 1
ATOM 707 C CA . SER A 1 89 ? -2.108 7.551 -1.718 1.00 89.81 89 SER A CA 1
ATOM 708 C C . SER A 1 89 ? -1.477 6.299 -1.106 1.00 89.81 89 SER A C 1
ATOM 710 O O . SER A 1 89 ? -1.029 5.417 -1.833 1.00 89.81 89 SER A O 1
ATOM 712 N N . PHE A 1 90 ? -1.527 6.159 0.219 1.00 92.62 90 PHE A N 1
ATOM 713 C CA . PHE A 1 90 ? -1.094 4.953 0.921 1.00 92.62 90 PHE A CA 1
ATOM 714 C C . PHE A 1 90 ? -1.950 3.729 0.563 1.00 92.62 90 PHE A C 1
ATOM 716 O O . PHE A 1 90 ? -1.425 2.655 0.285 1.00 92.62 90 PHE A O 1
ATOM 723 N N . CYS A 1 91 ? -3.272 3.885 0.496 1.00 94.12 91 CYS A N 1
ATOM 724 C CA . CYS A 1 91 ? -4.169 2.817 0.064 1.00 94.12 91 CYS A CA 1
ATOM 725 C C . CYS A 1 91 ? -3.914 2.417 -1.397 1.00 94.12 91 CYS A C 1
ATOM 727 O O . CYS A 1 91 ? -3.892 1.229 -1.709 1.00 94.12 91 CYS A O 1
ATOM 729 N N . SER A 1 92 ? -3.661 3.381 -2.287 1.00 94.94 92 SER A N 1
ATOM 730 C CA . SER A 1 92 ? -3.281 3.098 -3.678 1.00 94.94 92 SER A CA 1
ATOM 731 C C . SER A 1 92 ? -1.988 2.276 -3.761 1.00 94.94 92 SER A C 1
ATOM 733 O O . SER A 1 92 ? -1.945 1.267 -4.467 1.00 94.94 92 SER A O 1
ATOM 735 N N . LEU A 1 93 ? -0.981 2.636 -2.956 1.00 95.31 93 LEU A N 1
ATOM 736 C CA . LEU A 1 93 ? 0.279 1.901 -2.829 1.00 95.31 93 LEU A CA 1
ATOM 737 C C . LEU A 1 93 ? 0.025 0.443 -2.428 1.00 95.31 93 LEU A C 1
ATOM 739 O O . LEU A 1 93 ? 0.444 -0.473 -3.135 1.00 95.31 93 LEU A O 1
ATOM 743 N N . LEU A 1 94 ? -0.701 0.223 -1.326 1.00 95.81 94 LEU A N 1
ATOM 744 C CA . LEU A 1 94 ? -1.035 -1.120 -0.841 1.00 95.81 94 LEU A CA 1
ATOM 745 C C . LEU A 1 94 ? -1.807 -1.926 -1.892 1.00 95.81 94 LEU A C 1
ATOM 747 O O . LEU A 1 94 ? -1.464 -3.077 -2.157 1.00 95.81 94 LEU A O 1
ATOM 751 N N . ARG A 1 95 ? -2.796 -1.304 -2.546 1.00 96.38 95 ARG A N 1
ATOM 752 C CA . ARG A 1 95 ? -3.580 -1.925 -3.619 1.00 96.38 95 ARG A CA 1
ATOM 753 C C . ARG A 1 95 ? -2.680 -2.417 -4.749 1.00 96.38 95 ARG A C 1
ATOM 755 O O . ARG A 1 95 ? -2.778 -3.579 -5.133 1.00 96.38 95 ARG A O 1
ATOM 762 N N . MET A 1 96 ? -1.805 -1.559 -5.272 1.00 96.75 96 MET A N 1
ATOM 763 C CA . MET A 1 96 ? -0.915 -1.918 -6.380 1.00 96.75 96 MET A CA 1
ATOM 764 C C . MET A 1 96 ? 0.080 -3.009 -5.992 1.00 96.75 96 MET A C 1
ATOM 766 O O . MET A 1 96 ? 0.335 -3.903 -6.796 1.00 96.75 96 MET A O 1
ATOM 770 N N . ILE A 1 97 ? 0.588 -2.993 -4.756 1.00 96.06 97 ILE A N 1
ATOM 771 C CA . ILE A 1 97 ? 1.452 -4.062 -4.244 1.00 96.06 97 ILE A CA 1
ATOM 772 C C . ILE A 1 97 ? 0.691 -5.393 -4.204 1.00 96.06 97 ILE A C 1
ATOM 774 O O . ILE A 1 97 ? 1.201 -6.394 -4.698 1.00 96.06 97 ILE A O 1
ATOM 778 N N . CYS A 1 98 ? -0.532 -5.417 -3.669 1.00 94.81 98 CYS A N 1
ATOM 779 C CA . CYS A 1 98 ? -1.370 -6.620 -3.610 1.00 94.81 98 CYS A CA 1
ATOM 780 C C . CYS A 1 98 ? -1.779 -7.154 -4.990 1.00 94.81 98 CYS A C 1
ATOM 782 O O . CYS A 1 98 ? -1.871 -8.369 -5.154 1.00 94.81 98 CYS A O 1
ATOM 784 N N . VAL A 1 99 ? -2.022 -6.273 -5.966 1.00 94.94 99 VAL A N 1
ATOM 785 C CA . VAL A 1 99 ? -2.326 -6.658 -7.357 1.00 94.94 99 VAL A CA 1
ATOM 786 C C . VAL A 1 99 ? -1.088 -7.233 -8.046 1.00 94.94 99 VAL A C 1
ATOM 788 O O . VAL A 1 99 ? -1.187 -8.243 -8.737 1.00 94.94 99 VAL A O 1
ATOM 791 N N . ALA A 1 100 ? 0.081 -6.622 -7.841 1.00 95.56 100 ALA A N 1
ATOM 792 C CA . ALA A 1 100 ? 1.334 -7.083 -8.431 1.00 95.56 100 ALA A CA 1
ATOM 793 C C . ALA A 1 100 ? 1.853 -8.381 -7.789 1.00 95.56 100 ALA A C 1
ATOM 795 O O . ALA A 1 100 ? 2.461 -9.207 -8.463 1.00 95.56 100 ALA A O 1
ATOM 796 N N . PHE A 1 101 ? 1.629 -8.581 -6.491 1.00 95.12 101 PHE A N 1
ATOM 797 C CA . PHE A 1 101 ? 2.108 -9.752 -5.758 1.00 95.12 101 PHE A CA 1
ATOM 798 C C . PHE A 1 101 ? 1.010 -10.349 -4.869 1.00 95.12 101 PHE A C 1
ATOM 800 O O . PHE A 1 101 ? 1.024 -10.164 -3.658 1.00 95.12 101 PHE A O 1
ATOM 807 N N . PRO A 1 102 ? 0.048 -11.102 -5.422 1.00 92.88 102 PRO A N 1
ATOM 808 C CA . PRO A 1 102 ? -1.027 -11.678 -4.618 1.00 92.88 102 PRO A CA 1
ATOM 809 C C . PRO A 1 102 ? -0.489 -12.532 -3.452 1.00 92.88 102 PRO A C 1
ATOM 811 O O . PRO A 1 102 ? 0.373 -13.384 -3.659 1.00 92.88 102 PRO A O 1
ATOM 814 N N . GLN A 1 103 ? -0.980 -12.337 -2.224 1.00 86.56 103 GLN A N 1
ATOM 815 C CA . GLN A 1 103 ? -0.418 -12.974 -1.017 1.00 86.56 103 GLN A CA 1
ATOM 816 C C . GLN A 1 103 ? -0.454 -14.509 -1.082 1.00 86.56 103 GLN A C 1
ATOM 818 O O . GLN A 1 103 ? 0.492 -15.172 -0.657 1.00 86.56 103 GLN A O 1
ATOM 823 N N . GLU A 1 104 ? -1.519 -15.062 -1.663 1.00 85.50 104 GLU A N 1
ATOM 824 C CA . GLU A 1 104 ? -1.732 -16.506 -1.818 1.00 85.50 104 GLU A CA 1
ATOM 825 C C . GLU A 1 104 ? -0.979 -17.099 -3.027 1.00 85.50 104 GLU A C 1
ATOM 827 O O . GLU A 1 104 ? -0.913 -18.318 -3.183 1.00 85.50 104 GLU A O 1
ATOM 832 N N . ALA A 1 105 ? -0.374 -16.270 -3.887 1.00 88.75 105 ALA A N 1
ATOM 833 C CA . ALA A 1 105 ? 0.368 -16.767 -5.039 1.00 88.75 105 ALA A CA 1
ATOM 834 C C . ALA A 1 105 ? 1.711 -17.383 -4.615 1.00 88.75 105 ALA A C 1
ATOM 836 O O . ALA A 1 105 ? 2.525 -16.763 -3.925 1.00 88.75 105 ALA A O 1
ATOM 837 N N . ALA A 1 106 ? 1.996 -18.589 -5.113 1.00 87.69 106 ALA A N 1
ATOM 838 C CA . ALA A 1 106 ? 3.276 -19.268 -4.889 1.00 87.69 106 ALA A CA 1
ATOM 839 C C . ALA A 1 106 ? 4.482 -18.467 -5.422 1.00 87.69 106 ALA A C 1
ATOM 841 O O . ALA A 1 106 ? 5.591 -18.605 -4.913 1.00 87.69 106 ALA A O 1
ATOM 842 N N . SER A 1 107 ? 4.261 -17.598 -6.413 1.00 88.88 107 SER A N 1
ATOM 843 C CA . SER A 1 107 ? 5.273 -16.722 -7.012 1.00 88.88 107 SER A CA 1
ATOM 844 C C . SER A 1 107 ? 5.633 -15.497 -6.165 1.00 88.88 107 SER A C 1
ATOM 846 O O . SER A 1 107 ? 6.525 -14.738 -6.552 1.00 88.88 107 SER A O 1
ATOM 848 N N . THR A 1 108 ? 4.939 -15.257 -5.049 1.00 93.25 108 THR A N 1
ATOM 849 C CA . THR A 1 108 ? 5.163 -14.070 -4.217 1.00 93.25 108 THR A CA 1
ATOM 850 C C . THR A 1 108 ? 6.467 -14.193 -3.424 1.00 93.25 108 THR A C 1
ATOM 852 O O . THR A 1 108 ? 6.608 -15.132 -2.631 1.00 93.25 108 THR A O 1
ATOM 855 N N . PRO A 1 109 ? 7.426 -13.260 -3.606 1.00 94.69 109 PRO A N 1
ATOM 856 C CA . PRO A 1 109 ? 8.722 -13.320 -2.937 1.00 94.69 109 PRO A CA 1
ATOM 857 C C . PRO A 1 109 ? 8.613 -13.273 -1.402 1.00 94.69 109 PRO A C 1
ATOM 859 O O . PRO A 1 109 ? 7.719 -12.595 -0.886 1.00 94.69 109 PRO A O 1
ATOM 862 N N . PRO A 1 110 ? 9.542 -13.908 -0.658 1.00 94.88 110 PRO A N 1
ATOM 863 C CA . PRO A 1 110 ? 9.543 -13.894 0.809 1.00 94.88 110 PRO A CA 1
ATOM 864 C C . PRO A 1 110 ? 9.529 -12.486 1.415 1.00 94.88 110 PRO A C 1
ATOM 866 O O . PRO A 1 110 ? 8.752 -12.228 2.329 1.00 94.88 110 PRO A O 1
ATOM 869 N N . ASP A 1 111 ? 10.301 -11.551 0.858 1.00 94.88 111 ASP A N 1
ATOM 870 C CA . ASP A 1 111 ? 10.372 -10.174 1.369 1.00 94.88 111 ASP A CA 1
ATOM 871 C C . ASP A 1 111 ? 9.041 -9.423 1.220 1.00 94.88 111 ASP A C 1
ATOM 873 O O . ASP A 1 111 ? 8.680 -8.598 2.058 1.00 94.88 111 ASP A O 1
ATOM 877 N N . VAL A 1 112 ? 8.262 -9.747 0.182 1.00 96.19 112 VAL A N 1
ATOM 878 C CA . VAL A 1 112 ? 6.912 -9.194 0.002 1.00 96.19 112 VAL A CA 1
ATOM 879 C C . VAL A 1 112 ? 5.941 -9.810 1.013 1.00 96.19 112 VAL A C 1
ATOM 881 O O . VAL A 1 112 ? 5.093 -9.106 1.554 1.00 96.19 112 VAL A O 1
ATOM 884 N N . LYS A 1 113 ? 6.097 -11.097 1.355 1.00 94.62 113 LYS A N 1
ATOM 885 C CA . LYS A 1 113 ? 5.321 -11.718 2.444 1.00 94.62 113 LYS A CA 1
ATOM 886 C C . LYS A 1 113 ? 5.634 -11.079 3.799 1.00 94.62 113 LYS A C 1
ATOM 888 O O . LYS A 1 113 ? 4.713 -10.818 4.567 1.00 94.62 113 LYS A O 1
ATOM 893 N N . LEU A 1 114 ? 6.904 -10.765 4.068 1.00 96.00 114 LEU A N 1
ATOM 894 C CA . LEU A 1 114 ? 7.308 -10.020 5.267 1.00 96.00 114 LEU A CA 1
ATOM 895 C C . LEU A 1 114 ? 6.710 -8.609 5.294 1.00 96.00 114 LEU A C 1
ATOM 897 O O . LEU A 1 114 ? 6.299 -8.138 6.354 1.00 96.00 114 LEU A O 1
ATOM 901 N N . LEU A 1 115 ? 6.608 -7.948 4.137 1.00 96.56 115 LEU A N 1
ATOM 902 C CA . LEU A 1 115 ? 5.914 -6.666 4.032 1.00 96.56 115 LEU A CA 1
ATOM 903 C C . LEU A 1 115 ? 4.437 -6.799 4.432 1.00 96.56 115 LEU A C 1
ATOM 905 O O . LEU A 1 115 ? 3.951 -5.973 5.201 1.00 96.56 115 LEU A O 1
ATOM 909 N N . TYR A 1 116 ? 3.735 -7.836 3.963 1.00 95.69 116 TYR A N 1
ATOM 910 C CA . TYR A 1 116 ? 2.344 -8.082 4.359 1.00 95.69 116 TYR A CA 1
ATOM 911 C C . TYR A 1 116 ? 2.196 -8.362 5.851 1.00 95.69 116 TYR A C 1
ATOM 913 O O . TYR A 1 116 ? 1.317 -7.771 6.475 1.00 95.69 116 TYR A O 1
ATOM 921 N N . GLN A 1 117 ? 3.095 -9.157 6.438 1.00 95.00 117 GLN A N 1
ATOM 922 C CA . GLN A 1 117 ? 3.111 -9.372 7.887 1.00 95.00 117 GLN A CA 1
ATOM 923 C C . GLN A 1 117 ? 3.261 -8.047 8.642 1.00 95.00 117 GLN A C 1
ATOM 925 O O . GLN A 1 117 ? 2.507 -7.771 9.567 1.00 95.00 117 GLN A O 1
ATOM 930 N N . LYS A 1 118 ? 4.175 -7.175 8.200 1.00 96.12 118 LYS A N 1
ATOM 931 C CA . LYS A 1 118 ? 4.360 -5.856 8.816 1.00 96.12 118 LYS A CA 1
ATOM 932 C C . LYS A 1 118 ? 3.112 -4.973 8.701 1.00 96.12 118 LYS A C 1
ATOM 934 O O . LYS A 1 118 ? 2.813 -4.219 9.626 1.00 96.12 118 LYS A O 1
ATOM 939 N N . VAL A 1 119 ? 2.391 -5.030 7.576 1.00 95.75 119 VAL A N 1
ATOM 940 C CA . VAL A 1 119 ? 1.117 -4.308 7.411 1.00 95.75 119 VAL A CA 1
ATOM 941 C C . VAL A 1 119 ? 0.076 -4.825 8.406 1.00 95.75 119 VAL A C 1
ATOM 943 O O . VAL A 1 119 ? -0.560 -4.003 9.066 1.00 95.75 119 VAL A O 1
ATOM 946 N N . ASP A 1 120 ? -0.070 -6.144 8.552 1.00 94.94 120 ASP A N 1
ATOM 947 C CA . ASP A 1 120 ? -0.993 -6.736 9.527 1.00 94.94 120 ASP A CA 1
ATOM 948 C C . ASP A 1 120 ? -0.622 -6.339 10.965 1.00 94.94 120 ASP A C 1
ATOM 950 O O . ASP A 1 120 ? -1.455 -5.789 11.684 1.00 94.94 120 ASP A O 1
ATOM 954 N N . ASP A 1 121 ? 0.653 -6.457 11.349 1.00 95.50 121 ASP A N 1
ATOM 955 C CA . ASP A 1 121 ? 1.140 -6.059 12.676 1.00 95.50 121 ASP A CA 1
ATOM 956 C C . ASP A 1 121 ? 0.820 -4.584 12.988 1.00 95.50 121 ASP A C 1
ATOM 958 O O . ASP A 1 121 ? 0.395 -4.233 14.096 1.00 95.50 121 ASP A O 1
ATOM 962 N N . LEU A 1 122 ? 0.991 -3.693 12.003 1.00 94.88 122 LEU A N 1
ATOM 963 C CA . LEU A 1 122 ? 0.663 -2.273 12.144 1.00 94.88 122 LEU A CA 1
ATOM 964 C C . LEU A 1 122 ? -0.841 -2.038 12.297 1.00 94.88 122 LEU A C 1
ATOM 966 O O . LEU A 1 122 ? -1.238 -1.193 13.109 1.00 94.88 122 LEU A O 1
ATOM 970 N N . ILE A 1 123 ? -1.675 -2.781 11.567 1.00 94.44 123 ILE A N 1
ATOM 971 C CA . ILE A 1 123 ? -3.133 -2.730 11.715 1.00 94.44 123 ILE A CA 1
ATOM 972 C C . ILE A 1 123 ? -3.521 -3.205 13.115 1.00 94.44 123 ILE A C 1
ATOM 974 O O . ILE A 1 123 ? -4.186 -2.457 13.833 1.00 94.44 123 ILE A O 1
ATOM 978 N N . GLN A 1 124 ? -3.045 -4.371 13.557 1.00 94.44 124 GLN A N 1
ATOM 979 C CA . GLN A 1 124 ? -3.346 -4.928 14.881 1.00 94.44 124 GLN A CA 1
ATOM 980 C C . GLN A 1 124 ? -2.915 -3.990 16.015 1.00 94.44 124 GLN A C 1
ATOM 982 O O . GLN A 1 124 ? -3.678 -3.742 16.958 1.00 94.44 124 GLN A O 1
ATOM 987 N N . LYS A 1 125 ? -1.719 -3.397 15.912 1.00 93.88 125 LYS A N 1
ATOM 988 C CA . LYS A 1 125 ? -1.208 -2.419 16.884 1.00 93.88 125 LYS A CA 1
ATOM 989 C C . LYS A 1 125 ? -2.116 -1.193 16.991 1.00 93.88 125 LYS A C 1
ATOM 991 O O . LYS A 1 125 ? -2.453 -0.755 18.095 1.00 93.88 125 LYS A O 1
ATOM 996 N N . ASN A 1 126 ? -2.531 -0.635 15.856 1.00 91.31 126 ASN A N 1
ATOM 997 C CA . ASN A 1 126 ? -3.406 0.535 15.835 1.00 91.31 126 ASN A CA 1
ATOM 998 C C . ASN A 1 126 ? -4.829 0.195 16.299 1.00 91.31 126 ASN A C 1
ATOM 1000 O O . ASN A 1 126 ? -5.399 0.960 17.072 1.00 91.31 126 ASN A O 1
ATOM 1004 N N . VAL A 1 127 ? -5.369 -0.969 15.922 1.00 92.44 127 VAL A N 1
ATOM 1005 C CA . VAL A 1 127 ? -6.666 -1.476 16.405 1.00 92.44 127 VAL A CA 1
ATOM 1006 C C . VAL A 1 127 ? -6.648 -1.612 17.924 1.00 92.44 127 VAL A C 1
ATOM 1008 O O . VAL A 1 127 ? -7.544 -1.108 18.596 1.00 92.44 127 VAL A O 1
ATOM 1011 N N . THR A 1 128 ? -5.601 -2.215 18.487 1.00 91.81 128 THR A N 1
ATOM 1012 C CA . THR A 1 128 ? -5.423 -2.340 19.943 1.00 91.81 128 THR A CA 1
ATOM 1013 C C . THR A 1 128 ? -5.397 -0.967 20.617 1.00 91.81 128 THR A C 1
ATOM 1015 O O . THR A 1 128 ? -6.068 -0.756 21.624 1.00 91.81 128 THR A O 1
ATOM 1018 N N . THR A 1 129 ? -4.696 -0.000 20.020 1.00 89.81 129 THR A N 1
ATOM 1019 C CA . THR A 1 129 ? -4.600 1.369 20.550 1.00 89.81 129 THR A CA 1
ATOM 1020 C C . THR A 1 129 ? -5.960 2.078 20.577 1.00 89.81 129 THR A C 1
ATOM 1022 O O . THR A 1 129 ? -6.311 2.680 21.590 1.00 89.81 129 THR A O 1
ATOM 1025 N N . VAL A 1 130 ? -6.744 1.997 19.493 1.00 87.62 130 VAL A N 1
ATOM 1026 C CA . VAL A 1 130 ? -8.038 2.706 19.393 1.00 87.62 130 VAL A CA 1
ATOM 1027 C C . VAL A 1 130 ? -9.178 1.998 20.129 1.00 87.62 130 VAL A C 1
ATOM 1029 O O . VAL A 1 130 ? -10.165 2.640 20.485 1.00 87.62 130 VAL A O 1
ATOM 1032 N N . THR A 1 131 ? -9.063 0.686 20.361 1.00 88.00 131 THR A N 1
ATOM 1033 C CA . THR A 1 131 ? -10.084 -0.119 21.058 1.00 88.00 131 THR A CA 1
ATOM 1034 C C . THR A 1 131 ? -9.860 -0.224 22.566 1.00 88.00 131 THR A C 1
ATOM 1036 O O . THR A 1 131 ? -10.793 -0.603 23.286 1.00 88.00 131 THR A O 1
ATOM 1039 N N . ALA A 1 132 ? -8.668 0.150 23.048 1.00 85.75 132 ALA A N 1
ATOM 1040 C CA . ALA A 1 132 ? -8.352 0.218 24.468 1.00 85.75 132 ALA A CA 1
ATOM 1041 C C . ALA A 1 132 ? -9.389 1.069 25.238 1.00 85.75 132 ALA A C 1
ATOM 1043 O O . ALA A 1 132 ? -9.920 2.039 24.687 1.00 85.75 132 ALA A O 1
ATOM 1044 N N . PRO A 1 133 ? -9.709 0.732 26.501 1.00 73.25 133 PRO A N 1
ATOM 1045 C CA . PRO A 1 133 ? -10.572 1.559 27.340 1.00 73.25 133 PRO A CA 1
ATOM 1046 C C . PRO A 1 133 ? -9.889 2.911 27.606 1.00 73.25 133 PRO A C 1
ATOM 1048 O O . PRO A 1 133 ? -8.964 2.988 28.408 1.00 73.25 133 PRO A O 1
ATOM 1051 N N . GLN A 1 134 ? -10.304 3.964 26.901 1.00 64.88 134 GLN A N 1
ATOM 1052 C CA . GLN A 1 134 ? -9.806 5.329 27.106 1.00 64.88 134 GLN A CA 1
ATOM 1053 C C . GLN A 1 134 ? -10.790 6.103 27.996 1.00 64.88 134 GLN A C 1
ATOM 1055 O O . GLN A 1 134 ? -12.004 5.969 27.838 1.00 64.88 134 GLN A O 1
ATOM 1060 N N . THR A 1 135 ? -10.273 6.907 28.928 1.00 51.69 135 THR A N 1
ATOM 1061 C CA . THR A 1 135 ? -11.061 7.717 29.879 1.00 51.69 135 THR A CA 1
ATOM 1062 C C . THR A 1 135 ? -11.396 9.121 29.363 1.00 51.69 135 THR A C 1
ATOM 1064 O O . THR A 1 135 ? -12.176 9.817 30.008 1.00 51.69 135 THR A O 1
ATOM 1067 N N . SER A 1 136 ? -10.837 9.549 28.225 1.00 51.66 136 SER A N 1
ATOM 1068 C CA . SER A 1 136 ? -11.097 10.858 27.614 1.00 51.66 136 SER A CA 1
ATOM 1069 C C . SER A 1 136 ? -11.690 10.738 26.207 1.00 51.66 136 SER A C 1
ATOM 1071 O O . SER A 1 136 ? -11.320 9.877 25.404 1.00 51.66 136 SER A O 1
ATOM 1073 N N . SER A 1 137 ? -12.648 11.622 25.929 1.00 51.34 137 SER A N 1
ATOM 1074 C CA . SER A 1 137 ? -13.263 11.837 24.619 1.00 51.34 137 SER A CA 1
ATOM 1075 C C . SER A 1 137 ? -12.301 12.621 23.723 1.00 51.34 137 SER A C 1
ATOM 1077 O O . SER A 1 137 ? -12.495 13.811 23.493 1.00 51.34 137 SER A O 1
ATOM 1079 N N . ASP A 1 138 ? -11.236 11.979 23.251 1.00 53.09 138 ASP A N 1
ATOM 1080 C CA . ASP A 1 138 ? -10.315 12.614 22.308 1.00 53.09 138 ASP A CA 1
ATOM 1081 C C . ASP A 1 138 ? -10.857 12.472 20.874 1.00 53.09 138 ASP A C 1
ATOM 1083 O O . ASP A 1 138 ? -10.908 11.363 20.327 1.00 53.09 138 ASP A O 1
ATOM 1087 N N . ASP A 1 139 ? -11.173 13.602 20.227 1.00 53.53 139 ASP A N 1
ATOM 1088 C CA . ASP A 1 139 ? -11.550 13.710 18.800 1.00 53.53 139 ASP A CA 1
ATOM 1089 C C . ASP A 1 139 ? -10.557 12.998 17.854 1.00 53.53 139 ASP A C 1
ATOM 1091 O O . ASP A 1 139 ? -10.891 12.578 16.742 1.00 53.53 139 ASP A O 1
ATOM 1095 N N . ASN A 1 140 ? -9.324 12.790 18.322 1.00 61.84 140 ASN A N 1
ATOM 1096 C CA . ASN A 1 140 ? -8.236 12.141 17.597 1.00 61.84 140 ASN A CA 1
ATOM 1097 C C . ASN A 1 140 ? -8.499 10.646 17.284 1.00 61.84 140 ASN A C 1
ATOM 1099 O O . ASN A 1 140 ? -7.884 10.073 16.379 1.00 61.84 140 ASN A O 1
ATOM 1103 N N . ASN A 1 141 ? -9.429 9.990 17.991 1.00 74.38 141 ASN A N 1
ATOM 1104 C CA . ASN A 1 141 ? -9.750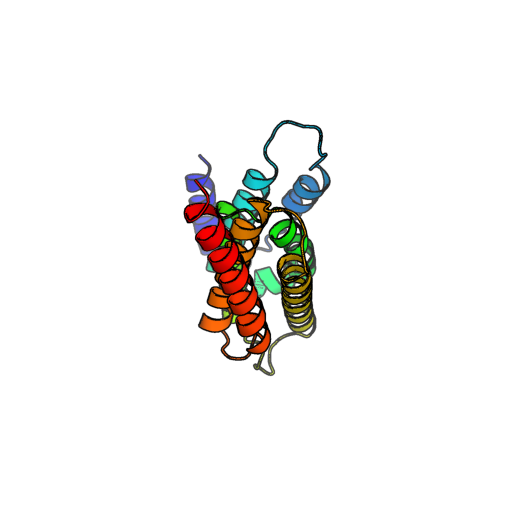 8.575 17.762 1.00 74.38 141 ASN A CA 1
ATOM 1105 C C . ASN A 1 141 ? -10.634 8.340 16.527 1.00 74.38 141 ASN A C 1
ATOM 1107 O O . ASN A 1 141 ? -10.447 7.334 15.838 1.00 74.38 141 ASN A O 1
ATOM 1111 N N . ALA A 1 142 ? -11.545 9.259 16.194 1.00 78.94 142 ALA A N 1
ATOM 1112 C CA . ALA A 1 142 ? -12.449 9.094 15.052 1.00 78.94 142 ALA A CA 1
ATOM 1113 C C . ALA A 1 142 ? -11.691 9.107 13.712 1.00 78.94 142 ALA A C 1
ATOM 1115 O O . ALA A 1 142 ? -11.945 8.273 12.836 1.00 78.94 142 ALA A O 1
ATOM 1116 N N . GLY A 1 143 ? -10.701 9.998 13.577 1.00 82.31 143 GLY A N 1
ATOM 1117 C CA . GLY A 1 143 ? -9.804 10.037 12.418 1.00 82.31 143 GLY A CA 1
ATOM 1118 C C . GLY A 1 143 ? -8.968 8.761 12.284 1.00 82.31 143 GLY A C 1
ATOM 1119 O O . GLY A 1 143 ? -8.851 8.206 11.191 1.00 82.31 143 GLY A O 1
ATOM 1120 N N . ALA A 1 144 ? -8.463 8.233 13.404 1.00 84.69 144 ALA A N 1
ATOM 1121 C CA . ALA A 1 144 ? -7.694 6.990 13.432 1.00 84.69 144 ALA A CA 1
ATOM 1122 C C . ALA A 1 144 ? -8.531 5.770 13.012 1.00 84.69 144 ALA A C 1
ATOM 1124 O O . ALA A 1 144 ? -8.075 4.963 12.202 1.00 84.69 144 ALA A O 1
ATOM 1125 N N . ILE A 1 145 ? -9.761 5.650 13.527 1.00 89.12 145 ILE A N 1
ATOM 1126 C CA . ILE A 1 145 ? -10.687 4.571 13.151 1.00 89.12 145 ILE A CA 1
ATOM 1127 C C . ILE A 1 145 ? -11.069 4.694 11.671 1.00 89.12 145 ILE A C 1
ATOM 1129 O O . ILE A 1 145 ? -11.031 3.700 10.950 1.00 89.12 145 ILE A O 1
ATOM 1133 N N . SER A 1 146 ? -11.361 5.906 11.190 1.00 89.06 146 SER A N 1
ATOM 1134 C CA . SER A 1 146 ? -11.692 6.149 9.777 1.00 89.06 146 SER A CA 1
ATOM 1135 C C . SER A 1 146 ? -10.544 5.760 8.841 1.00 89.06 146 SER A C 1
ATOM 1137 O O . SER A 1 146 ? -10.762 5.080 7.839 1.00 89.06 146 SER A O 1
ATOM 1139 N N . PHE A 1 147 ? -9.309 6.136 9.188 1.00 90.06 147 PHE A N 1
ATOM 1140 C CA . PHE A 1 147 ? -8.110 5.744 8.447 1.00 90.06 147 PHE A CA 1
ATOM 1141 C C . PHE A 1 147 ? -7.908 4.221 8.445 1.00 90.06 147 PHE A C 1
ATOM 1143 O O . PHE A 1 147 ? -7.688 3.633 7.388 1.00 90.06 147 PHE A O 1
ATOM 1150 N N . LEU A 1 148 ? -8.040 3.563 9.603 1.00 92.06 148 LEU A N 1
ATOM 1151 C CA . LEU A 1 148 ? -7.943 2.103 9.713 1.00 92.06 148 LEU A CA 1
ATOM 1152 C C . LEU A 1 148 ? -8.976 1.388 8.842 1.00 92.06 148 LEU A C 1
ATOM 1154 O O . LEU A 1 148 ? -8.626 0.471 8.102 1.00 92.06 148 LEU A O 1
ATOM 1158 N N . LEU A 1 149 ? -10.236 1.822 8.897 1.00 92.44 149 LEU A N 1
ATOM 1159 C CA . LEU A 1 149 ? -11.306 1.256 8.079 1.00 92.44 149 LEU A CA 1
ATOM 1160 C C . LEU A 1 149 ? -11.041 1.454 6.583 1.00 92.44 149 LEU A C 1
ATOM 1162 O O . LEU A 1 149 ? -11.304 0.542 5.804 1.00 92.44 149 LEU A O 1
ATOM 1166 N N . LEU A 1 150 ? -10.481 2.598 6.175 1.00 93.00 150 LEU A N 1
ATOM 1167 C CA . LEU A 1 150 ? -10.089 2.846 4.785 1.00 93.00 150 LEU A CA 1
ATOM 1168 C C . LEU A 1 150 ? -8.992 1.876 4.314 1.00 93.00 150 LEU A C 1
ATOM 1170 O O . LEU A 1 150 ? -9.088 1.328 3.212 1.00 93.00 150 LEU A O 1
ATOM 1174 N N . VAL A 1 151 ? -7.980 1.635 5.153 1.00 93.75 151 VAL A N 1
ATOM 1175 C CA . VAL A 1 151 ? -6.901 0.677 4.866 1.00 93.75 151 VAL A CA 1
ATOM 1176 C C . VAL A 1 151 ? -7.453 -0.748 4.780 1.00 93.75 151 VAL A C 1
ATOM 1178 O O . VAL A 1 151 ? -7.218 -1.430 3.784 1.00 93.75 151 VAL A O 1
ATOM 1181 N N . ILE A 1 152 ? -8.248 -1.179 5.767 1.00 94.19 152 ILE A N 1
ATOM 1182 C CA . ILE A 1 152 ? -8.856 -2.520 5.801 1.00 94.19 152 ILE A CA 1
ATOM 1183 C C . ILE A 1 152 ? -9.765 -2.732 4.589 1.00 94.19 152 ILE A C 1
ATOM 1185 O O . ILE A 1 152 ? -9.651 -3.751 3.907 1.00 94.19 152 ILE A O 1
ATOM 1189 N N . LYS A 1 153 ? -10.629 -1.760 4.270 1.00 94.44 153 LYS A N 1
ATOM 1190 C CA . LYS A 1 153 ? -11.468 -1.792 3.065 1.00 94.44 153 LYS A CA 1
ATOM 1191 C C . LYS A 1 153 ? -10.616 -1.978 1.810 1.00 94.44 153 LYS A C 1
ATOM 1193 O O . LYS A 1 153 ? -10.911 -2.835 0.989 1.00 94.44 153 LYS A O 1
ATOM 1198 N N . THR A 1 154 ? -9.539 -1.208 1.672 1.00 94.44 154 THR A N 1
ATOM 1199 C CA . THR A 1 154 ? -8.676 -1.288 0.487 1.00 94.44 154 THR A CA 1
ATOM 1200 C C . THR A 1 154 ? -8.018 -2.657 0.342 1.00 94.44 154 THR A C 1
ATOM 1202 O O . THR A 1 154 ? -8.003 -3.204 -0.757 1.00 94.44 154 THR A O 1
ATOM 1205 N N . LEU A 1 155 ? -7.490 -3.215 1.433 1.00 94.44 155 LEU A N 1
ATOM 1206 C CA . LEU A 1 155 ? -6.835 -4.525 1.425 1.00 94.44 155 LEU A CA 1
ATOM 1207 C C . LEU A 1 155 ? -7.832 -5.650 1.123 1.00 94.44 155 LEU A C 1
ATOM 1209 O O . LEU A 1 155 ? -7.560 -6.506 0.287 1.00 94.44 155 LEU A O 1
ATOM 1213 N N . THR A 1 156 ? -9.017 -5.606 1.733 1.00 92.94 156 THR A N 1
ATOM 1214 C CA . THR A 1 156 ? -10.069 -6.620 1.531 1.00 92.94 156 THR A CA 1
ATOM 1215 C C . THR A 1 156 ? -10.690 -6.588 0.132 1.00 92.94 156 THR A C 1
ATOM 1217 O O . THR A 1 156 ? -11.120 -7.630 -0.363 1.00 92.94 156 THR A O 1
ATOM 1220 N N . GLU A 1 157 ? -10.685 -5.436 -0.549 1.00 93.25 157 GLU A N 1
ATOM 1221 C CA . GLU A 1 157 ? -11.112 -5.324 -1.952 1.00 93.25 157 GLU A CA 1
ATOM 1222 C C . GLU A 1 157 ? -10.194 -6.082 -2.921 1.00 93.25 157 GLU A C 1
ATOM 1224 O O . GLU A 1 157 ? -10.667 -6.580 -3.942 1.00 93.25 157 GLU A O 1
ATOM 1229 N N . VAL A 1 158 ? -8.894 -6.169 -2.622 1.00 92.25 158 VAL A N 1
ATOM 1230 C CA . VAL A 1 158 ? -7.917 -6.874 -3.471 1.00 92.25 158 VAL A CA 1
ATOM 1231 C C . VAL A 1 158 ? -7.600 -8.282 -2.985 1.00 92.25 158 VAL A C 1
ATOM 1233 O O . VAL A 1 158 ? -7.255 -9.134 -3.800 1.00 92.25 158 VAL A O 1
ATOM 1236 N N . GLN A 1 159 ? -7.711 -8.543 -1.682 1.00 87.50 159 GLN A N 1
ATOM 1237 C CA . GLN A 1 159 ? -7.390 -9.827 -1.061 1.00 87.50 159 GLN A CA 1
ATOM 1238 C C . GLN A 1 159 ? -8.358 -10.117 0.095 1.00 87.50 159 GLN A C 1
ATOM 1240 O O . GLN A 1 159 ? -8.249 -9.556 1.184 1.00 87.50 159 GLN A O 1
ATOM 1245 N N . ARG A 1 160 ? -9.313 -11.030 -0.135 1.00 83.38 160 ARG A N 1
ATOM 1246 C CA . ARG A 1 160 ? -10.424 -11.303 0.799 1.00 83.38 160 ARG A CA 1
ATOM 1247 C C . ARG A 1 160 ? -9.976 -11.751 2.192 1.00 83.38 160 ARG A C 1
ATOM 1249 O O . ARG A 1 160 ? -10.630 -11.400 3.166 1.00 83.38 160 ARG A O 1
ATOM 1256 N N . ASN A 1 161 ? -8.874 -12.492 2.276 1.00 85.12 161 ASN A N 1
ATOM 1257 C CA . ASN A 1 161 ? -8.396 -13.114 3.513 1.00 85.12 161 ASN A CA 1
ATOM 1258 C C . ASN A 1 161 ? -7.217 -12.362 4.153 1.00 85.12 161 ASN A C 1
ATOM 1260 O O . ASN A 1 161 ? -6.507 -12.938 4.970 1.00 85.12 161 ASN A O 1
ATOM 1264 N N . PHE A 1 162 ? -6.978 -11.100 3.774 1.00 88.19 162 PHE A N 1
ATOM 1265 C CA . PHE A 1 162 ? -5.829 -10.347 4.287 1.00 88.19 162 PHE A CA 1
ATOM 1266 C C . PHE A 1 162 ? -5.942 -10.053 5.792 1.00 88.19 162 PHE A C 1
ATOM 1268 O O . PHE A 1 162 ? -4.939 -10.061 6.495 1.00 88.19 162 PHE A O 1
ATOM 1275 N N . ILE A 1 163 ? -7.155 -9.773 6.284 1.00 88.62 163 ILE A N 1
ATOM 1276 C CA . ILE A 1 163 ? -7.414 -9.342 7.666 1.00 88.62 163 ILE A CA 1
ATOM 1277 C C . ILE A 1 163 ? -8.338 -10.337 8.367 1.00 88.62 163 ILE A C 1
ATOM 1279 O O . ILE A 1 163 ? -9.359 -10.736 7.806 1.00 88.62 163 ILE A O 1
ATOM 1283 N N . ASP A 1 164 ? -8.026 -10.661 9.624 1.00 89.25 164 ASP A N 1
ATOM 1284 C CA . ASP A 1 164 ? -8.923 -11.405 10.514 1.00 89.25 164 ASP A CA 1
ATOM 1285 C C . ASP A 1 164 ? -10.248 -10.630 10.716 1.00 89.25 164 ASP A C 1
ATOM 1287 O O . ASP A 1 164 ? -10.226 -9.498 11.221 1.00 89.25 164 ASP A O 1
ATOM 1291 N N . PRO A 1 165 ? -11.417 -11.217 10.387 1.00 88.00 165 PRO A N 1
ATOM 1292 C CA . PRO A 1 165 ? -12.726 -10.597 10.599 1.00 88.00 165 PRO A CA 1
ATOM 1293 C C . PRO A 1 165 ? -12.964 -10.066 12.022 1.00 88.00 165 PRO A C 1
ATOM 1295 O O . PRO A 1 165 ? -13.715 -9.100 12.200 1.00 88.00 165 PRO A O 1
ATOM 1298 N N . LEU A 1 166 ? -12.312 -10.636 13.043 1.00 90.88 166 LEU A N 1
ATOM 1299 C CA . LEU A 1 166 ? -12.406 -10.175 14.430 1.00 90.88 166 LEU A CA 1
ATOM 1300 C C . LEU A 1 166 ? -11.952 -8.715 14.600 1.00 90.88 166 LEU A C 1
ATOM 1302 O O . LEU A 1 166 ? -12.462 -8.008 15.474 1.00 90.88 166 LEU A O 1
ATOM 1306 N N . VAL A 1 167 ? -11.043 -8.230 13.749 1.00 92.25 167 VAL A N 1
ATOM 1307 C CA . VAL A 1 167 ? -10.601 -6.826 13.739 1.00 92.25 167 VAL A CA 1
ATOM 1308 C C . VAL A 1 167 ? -11.778 -5.881 13.494 1.00 92.25 167 VAL A C 1
ATOM 1310 O O . VAL A 1 167 ? -11.941 -4.897 14.220 1.00 92.25 167 VAL A O 1
ATOM 1313 N N . LEU A 1 168 ? -12.632 -6.195 12.516 1.00 90.44 168 LEU A N 1
ATOM 1314 C CA . LEU A 1 168 ? -13.813 -5.388 12.203 1.00 90.44 168 LEU A CA 1
ATOM 1315 C C . LEU A 1 168 ? -14.803 -5.385 13.368 1.00 90.44 168 LEU A C 1
ATOM 1317 O O . LEU A 1 168 ? -15.315 -4.327 13.727 1.00 90.44 168 LEU A O 1
ATOM 1321 N N . VAL A 1 169 ? -15.017 -6.539 14.006 1.00 91.56 169 VAL A N 1
ATOM 1322 C CA . VAL A 1 169 ? -15.895 -6.651 15.182 1.00 91.56 169 VAL A CA 1
ATOM 1323 C C . VAL A 1 169 ? -15.419 -5.729 16.307 1.00 91.56 169 VAL A C 1
ATOM 1325 O O . VAL A 1 169 ? -16.222 -4.986 16.871 1.00 91.56 169 VAL A O 1
ATOM 1328 N N . ARG A 1 170 ? -14.113 -5.705 16.597 1.00 92.12 170 ARG A N 1
ATOM 1329 C CA . ARG A 1 170 ? -13.539 -4.833 17.636 1.00 92.12 170 ARG A CA 1
ATOM 1330 C C . ARG A 1 170 ? -13.711 -3.346 17.311 1.00 92.12 170 ARG A C 1
ATOM 1332 O O . ARG A 1 170 ? -14.053 -2.564 18.199 1.00 92.12 170 ARG A O 1
ATOM 1339 N N . LEU A 1 171 ? -13.506 -2.947 16.054 1.00 91.75 171 LEU A N 1
ATOM 1340 C CA . LEU A 1 171 ? -13.708 -1.559 15.618 1.00 91.75 171 LEU A CA 1
ATOM 1341 C C . LEU A 1 171 ? -15.185 -1.145 15.692 1.00 91.75 171 LEU A C 1
ATOM 1343 O O . LEU A 1 171 ? -15.488 -0.056 16.177 1.00 91.75 171 LEU A O 1
ATOM 1347 N N . LEU A 1 172 ? -16.110 -2.019 15.287 1.00 89.94 172 LEU A N 1
ATOM 1348 C CA . LEU A 1 172 ? -17.551 -1.768 15.390 1.00 89.94 172 LEU A CA 1
ATOM 1349 C C . LEU A 1 172 ? -18.007 -1.642 16.850 1.00 89.94 172 LEU A C 1
ATOM 1351 O O . LEU A 1 172 ? -18.739 -0.712 17.179 1.00 89.94 172 LEU A O 1
ATOM 1355 N N . GLN A 1 173 ? -17.523 -2.507 17.746 1.00 89.38 173 GLN A N 1
ATOM 1356 C CA . GLN A 1 173 ? -17.789 -2.400 19.187 1.00 89.38 173 GLN A CA 1
ATOM 1357 C C . GLN A 1 173 ? -17.275 -1.075 19.769 1.00 89.38 173 GLN A C 1
ATOM 1359 O O . GLN A 1 173 ? -17.931 -0.468 20.619 1.00 89.38 173 GLN A O 1
ATOM 1364 N N . ARG A 1 174 ? -16.108 -0.603 19.310 1.00 88.12 174 ARG A N 1
ATOM 1365 C CA . ARG A 1 174 ? -15.556 0.691 19.724 1.00 88.12 174 ARG A CA 1
ATOM 1366 C C . ARG A 1 174 ? -16.420 1.860 19.251 1.00 88.12 174 ARG A C 1
ATOM 1368 O O . ARG A 1 174 ? -16.714 2.728 20.072 1.00 88.12 174 ARG A O 1
ATOM 1375 N N . LEU A 1 175 ? -16.854 1.844 17.989 1.00 87.62 175 LEU A N 1
ATOM 1376 C CA . LEU A 1 175 ? -17.758 2.849 17.418 1.00 87.62 175 LEU A CA 1
ATOM 1377 C C . LEU A 1 175 ? -19.114 2.865 18.134 1.00 87.62 175 LEU A C 1
ATOM 1379 O O . LEU A 1 175 ? -19.616 3.932 18.476 1.00 87.62 175 LEU A O 1
ATOM 1383 N N . GLN A 1 176 ? -19.678 1.692 18.440 1.00 86.12 176 GLN A N 1
ATOM 1384 C CA . GLN A 1 176 ? -20.913 1.580 19.220 1.00 86.12 176 GLN A CA 1
ATOM 1385 C C . GLN A 1 176 ? -20.767 2.231 20.604 1.00 86.12 176 GLN A C 1
ATOM 1387 O O . GLN A 1 176 ? -21.676 2.926 21.059 1.00 86.12 176 GLN A O 1
ATOM 1392 N N . ARG A 1 177 ? -19.618 2.038 21.269 1.00 83.25 177 ARG A N 1
ATOM 1393 C CA . ARG A 1 177 ? -19.318 2.678 22.558 1.00 83.25 177 ARG A CA 1
ATOM 1394 C C . ARG A 1 177 ? -19.272 4.205 22.436 1.00 83.25 177 ARG A C 1
ATOM 1396 O O . ARG A 1 177 ? -19.869 4.870 23.274 1.00 83.25 177 ARG A O 1
ATOM 1403 N N . ASP A 1 178 ? -18.630 4.735 21.389 1.00 78.50 178 ASP A N 1
ATOM 1404 C CA . ASP A 1 178 ? -18.557 6.184 21.128 1.00 78.50 178 ASP A CA 1
ATOM 1405 C C . ASP A 1 178 ? -19.945 6.801 20.881 1.00 78.50 178 ASP A C 1
ATOM 1407 O O . ASP A 1 178 ? -20.277 7.856 21.430 1.00 78.50 178 ASP A O 1
ATOM 1411 N N . MET A 1 179 ? -20.798 6.108 20.121 1.00 78.44 179 MET A N 1
ATOM 1412 C CA . MET A 1 179 ? -22.181 6.535 19.885 1.00 78.44 179 MET A CA 1
ATOM 1413 C C . MET A 1 179 ? -23.019 6.526 21.173 1.00 78.44 179 MET A C 1
ATOM 1415 O O . MET A 1 179 ? -23.780 7.461 21.421 1.00 78.44 179 MET A O 1
ATOM 1419 N N . GLY A 1 180 ? -22.861 5.501 22.019 1.00 68.19 180 GLY A N 1
ATOM 1420 C CA . GLY A 1 180 ? -23.565 5.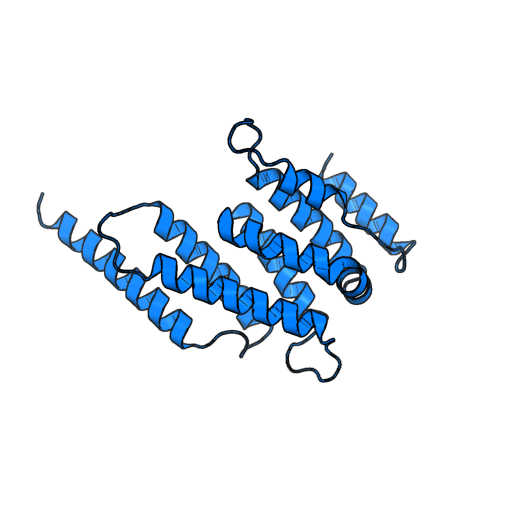395 23.301 1.00 68.19 180 GLY A CA 1
ATOM 1421 C C . GLY A 1 180 ? -23.191 6.499 24.295 1.00 68.19 180 GLY A C 1
ATOM 1422 O O . GLY A 1 180 ? -24.066 7.020 24.986 1.00 68.19 180 GLY A O 1
ATOM 1423 N N . SER A 1 181 ? -21.918 6.913 24.334 1.00 61.25 181 SER A N 1
ATOM 1424 C CA . SER A 1 181 ? -21.479 8.051 25.155 1.00 61.25 181 SER A CA 1
ATOM 1425 C C . SER A 1 181 ? -22.047 9.391 24.679 1.00 61.25 181 SER A C 1
ATOM 1427 O O . SER A 1 181 ? -22.442 10.205 25.510 1.00 61.25 181 SER A O 1
ATOM 1429 N N . SER A 1 182 ? -22.155 9.603 23.363 1.00 58.31 182 SER A N 1
ATOM 1430 C CA . SER A 1 182 ? -22.711 10.839 22.788 1.00 58.31 182 SER A CA 1
ATOM 1431 C C . SER A 1 182 ? -24.229 10.963 23.008 1.00 58.31 182 SER A C 1
ATOM 1433 O O . SER A 1 182 ? -24.741 12.050 23.287 1.00 58.31 182 SER A O 1
ATOM 1435 N N . ALA A 1 183 ? -24.961 9.844 22.983 1.00 58.38 183 ALA A N 1
ATOM 1436 C CA . ALA A 1 183 ? -26.396 9.825 23.273 1.00 58.38 183 ALA A CA 1
ATOM 1437 C C . ALA A 1 183 ? -26.715 10.152 24.748 1.00 58.38 183 ALA A C 1
ATOM 1439 O O . ALA A 1 183 ? -27.720 10.802 25.036 1.00 58.38 183 ALA A O 1
ATOM 1440 N N . GLY A 1 184 ? -25.846 9.756 25.686 1.00 52.25 184 GLY A N 1
ATOM 1441 C CA . GLY A 1 184 ? -26.010 10.047 27.116 1.00 52.25 184 GLY A CA 1
ATOM 1442 C C . GLY A 1 184 ? -25.806 11.521 27.491 1.00 52.25 184 GLY A C 1
ATOM 1443 O O . GLY A 1 184 ? -26.416 11.993 28.450 1.00 52.25 184 GLY A O 1
ATOM 1444 N N . SER A 1 185 ? -24.998 12.269 26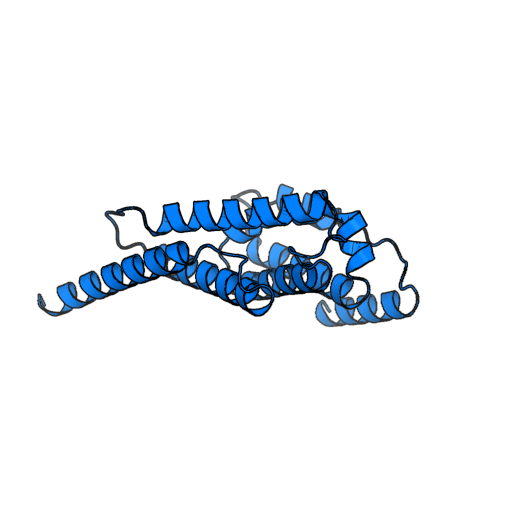.730 1.00 49.25 185 SER A N 1
ATOM 1445 C CA . SER A 1 185 ? -24.783 13.708 26.954 1.00 49.25 185 SER A CA 1
ATOM 1446 C C . SER A 1 185 ? -25.970 14.586 26.548 1.00 49.25 185 SER A C 1
ATOM 1448 O O . SER A 1 185 ? -26.159 15.645 27.138 1.00 49.25 185 SER A O 1
ATOM 1450 N N . HIS A 1 186 ? -26.806 14.147 25.601 1.00 49.56 186 HIS A N 1
ATOM 1451 C CA . HIS A 1 186 ? -27.973 14.920 25.153 1.00 49.56 186 HIS A CA 1
ATOM 1452 C C . HIS A 1 186 ? -29.177 14.860 26.106 1.00 49.56 186 HIS A C 1
ATOM 1454 O O . HIS A 1 186 ? -30.077 15.683 25.991 1.00 49.56 186 HIS A O 1
ATOM 1460 N N . ILE A 1 187 ? -29.207 13.919 27.054 1.00 47.44 187 ILE A N 1
ATOM 1461 C CA . ILE A 1 187 ? -30.343 13.732 27.978 1.00 47.44 187 ILE A CA 1
ATOM 1462 C C . ILE A 1 187 ? -30.177 14.556 29.275 1.00 47.44 187 ILE A C 1
ATOM 1464 O O . ILE A 1 187 ? -31.091 14.620 30.092 1.00 47.44 187 ILE A O 1
ATOM 1468 N N . ARG A 1 188 ? -29.022 15.205 29.489 1.00 45.84 188 ARG A N 1
ATOM 1469 C CA . ARG A 1 188 ? -28.686 15.909 30.744 1.00 45.84 188 ARG A CA 1
ATOM 1470 C C . ARG A 1 188 ? -28.529 17.434 30.641 1.00 45.84 188 ARG A C 1
ATOM 1472 O O . ARG A 1 188 ? -27.978 18.019 31.571 1.00 45.84 188 ARG A O 1
ATOM 1479 N N . GLN A 1 189 ? -28.999 18.071 29.568 1.00 38.44 189 GLN A N 1
ATOM 1480 C CA . GLN A 1 189 ? -29.063 19.540 29.473 1.00 38.44 189 GLN A CA 1
ATOM 1481 C C . GLN A 1 189 ? -30.459 20.072 29.775 1.00 38.44 189 GLN A C 1
ATOM 1483 O O . GLN A 1 189 ? -31.434 19.456 29.294 1.00 38.44 189 GLN A O 1
#

Radius of gyration: 18.72 Å; chains: 1; bounding box: 47×44×54 Å

Secondary structure (DSSP, 8-state):
-HHHHHHHHHHHHHH-TT-----HHHHHHHHT--TTSSS-HHHHHHHHHHHHHHHHTT-HHHHHHHHHHHHHHHHHHHHHH--HHHHHHHHHHHHHHHHHS-TT-TTS-HHHHHHHHHHHHHHHHHHHHHHS--SS--THHHHHHHHHHHHHHHHHHH-TTSS-HHHHHHHHHHHHHHHHHHHHHTT--

Foldseek 3Di:
DLVVVLVVVLVVCVVVVLDADDLVVLVVLVVPPDVPDPDPSVVSLLSSLSSLLSNLVRHVVNNCVNCVVVLLVSLVVCLVVLDPSSLVSNLSNLLSLCVNAPQPDPPHDPSSVVSLVSNQVSLVVLLCVLLPDDPDPDPVSVSSLVSSVSNVVSNCVSHVPSYDVVSVVSSVVSVVVVVVVVVVVVVPD

Sequence (189 aa):
MYKQALELLSQALEVWPNANVKFNYLEKLLSSIQPSQAKDPSTALAQGLDVMNRVLEKQPHLFIRNNINQISQILEPCFKHKLLDAGKSFCSLLRMICVAFPQEAASTPPDVKLLYQKVDDLIQKNVTTVTAPQTSSDDNNAGAISFLLLVIKTLTEVQRNFIDPLVLVRLLQRLQRDMGSSAGSHIRQ

pLDDT: mean 83.39, std 14.76, range [38.44, 96.75]